Protein AF-L2GQH8-F1 (afdb_monomer)

Sequence (226 aa):
MHSSEVVSLKNKLIKCYKYRDYETAAYISMHISESFPEFQLLTGIIFYENQEYSRSLFHLSNLEGTTAVFYKALSYMKVKKYSEAVVELTTIIESKTAPEKVTDIFLSSFILDPVDTEFFEALFGKLLILKGKAKQGVEKYRKSMFKNPLLGPCLGLFDENNWIAPINQFATDPIMMLFQDLFKLSVQRTSEAEQTSEDKPSIPQTAGDLLLCFLKQNSTSQAHQA

Organism: Vittaforma corneae (strain ATCC 50505) (NCBI:txid993615)

InterPro domains:
  IPR011990 Tetratricopeptide-like helical domain superfamily [G3DSA:1.25.40.10] (6-200)

Foldseek 3Di:
DPPVVLVVLVVVLVVCVVVVVLVVNLVSLVVSCVVPVLSLLVNLVSCVSVVVLVVSCVSLVPAQAPLSLQSVLVSCVSVVVLVSSLVSLVCLVVVVGDHRDDDDPVSVVSHDDSVLCLVSLQSNLVSCVSVVNNVSSVVSNLVSCVVPVVSPPCPVSCVVVVHDRPLVVCCPPPVSVVVVVVVVVVVVVVVVVVVVVVPDDDDPPDPVVVVVVVVVVVVVVVVPPD

Radius of gyration: 27.28 Å; Cα contacts (8 Å, |Δi|>4): 233; chains: 1; bounding box: 91×48×50 Å

Secondary structure (DSSP, 8-state):
--HHHHHHHHHHHHHHHHTT-HHHHHHHHHHHHHH-TTHHHHHHHHHHHTT-HHHHHHHHTT--BHHHHHHHHHHHHHTT-HHHHHHHHHHHHTT-PBPP----HHHHTTPPPTT-HHHHHHHHHHHHHHTT-HHHHHHHHHHHHHH-GGG-TTHHHHHHTT---GGGGGTT-HHHHHHHHHHHHHHHHHHHHHHTTTTS-----SHHHHHHHHHHHHHHHGGG--

Structure (mmCIF, N/CA/C/O backbone):
data_AF-L2GQH8-F1
#
_entry.id   AF-L2GQH8-F1
#
loop_
_atom_site.group_PDB
_atom_site.id
_atom_site.type_symbol
_atom_site.label_atom_id
_atom_site.label_alt_id
_atom_site.label_comp_id
_atom_site.label_asym_id
_atom_site.label_entity_id
_atom_site.label_seq_id
_atom_site.pdbx_PDB_ins_code
_atom_site.Cartn_x
_atom_site.Cartn_y
_atom_site.Cartn_z
_atom_site.occupancy
_atom_site.B_iso_or_equiv
_atom_site.auth_seq_id
_atom_site.auth_comp_id
_atom_site.auth_asym_id
_atom_site.auth_atom_id
_atom_site.pdbx_PDB_model_num
ATOM 1 N N . MET A 1 1 ? 19.976 -5.270 -24.297 1.00 57.72 1 MET A N 1
ATOM 2 C CA . MET A 1 1 ? 19.467 -3.905 -24.557 1.00 57.72 1 MET A CA 1
ATOM 3 C C . MET A 1 1 ? 20.614 -2.914 -24.525 1.00 57.72 1 MET A C 1
ATOM 5 O O . MET A 1 1 ? 21.463 -3.012 -23.644 1.00 57.72 1 MET A O 1
ATOM 9 N N . HIS A 1 2 ? 20.664 -1.981 -25.475 1.00 66.62 2 HIS A N 1
ATOM 10 C CA . HIS A 1 2 ? 21.630 -0.882 -25.426 1.00 66.62 2 HIS A CA 1
ATOM 11 C C . HIS A 1 2 ? 21.266 0.082 -24.285 1.00 66.62 2 HIS A C 1
ATOM 13 O O . HIS A 1 2 ? 20.091 0.361 -24.058 1.00 66.62 2 HIS A O 1
ATOM 19 N N . SER A 1 3 ? 22.269 0.607 -23.573 1.00 73.44 3 SER A N 1
ATOM 20 C CA . SER A 1 3 ? 22.081 1.504 -22.416 1.00 73.44 3 SER A CA 1
ATOM 21 C C . SER A 1 3 ? 21.156 2.703 -22.715 1.00 73.44 3 SER A C 1
ATOM 23 O O . SER A 1 3 ? 20.336 3.087 -21.883 1.00 73.44 3 SER A O 1
ATOM 25 N N . SER A 1 4 ? 21.198 3.240 -23.939 1.00 81.94 4 SER A N 1
ATOM 26 C CA . SER A 1 4 ? 20.349 4.357 -24.380 1.00 81.94 4 SER A CA 1
ATOM 27 C C . SER A 1 4 ? 18.857 4.013 -24.471 1.00 81.94 4 SER A C 1
ATOM 29 O O . SER A 1 4 ? 18.006 4.845 -24.153 1.00 81.94 4 SER A O 1
ATOM 31 N N . GLU A 1 5 ? 18.527 2.791 -24.882 1.00 85.38 5 GLU A N 1
ATOM 32 C CA . GLU A 1 5 ? 17.148 2.328 -25.047 1.00 85.38 5 GLU A CA 1
ATOM 33 C C . GLU A 1 5 ? 16.460 2.154 -23.691 1.00 85.38 5 GLU A C 1
ATOM 35 O O . GLU A 1 5 ? 15.334 2.610 -23.494 1.00 85.38 5 GLU A O 1
ATOM 40 N N . VAL A 1 6 ? 17.182 1.597 -22.715 1.00 83.81 6 VAL A N 1
ATOM 41 C CA . VAL A 1 6 ? 16.696 1.437 -21.338 1.00 83.81 6 VAL A CA 1
ATOM 42 C C . VAL A 1 6 ? 16.380 2.793 -20.713 1.00 83.81 6 VAL A C 1
ATOM 44 O O . VAL A 1 6 ? 15.319 2.967 -20.117 1.00 83.81 6 VAL A O 1
ATOM 47 N N . VAL A 1 7 ? 17.267 3.779 -20.874 1.00 87.38 7 VAL A N 1
ATOM 48 C CA . VAL A 1 7 ? 17.042 5.139 -20.358 1.00 87.38 7 VAL A CA 1
ATOM 49 C C . VAL A 1 7 ? 15.799 5.768 -20.997 1.00 87.38 7 VAL A C 1
ATOM 51 O O . VAL A 1 7 ? 14.990 6.385 -20.301 1.00 87.38 7 VAL A O 1
ATOM 54 N N . SER A 1 8 ? 15.604 5.577 -22.304 1.00 91.50 8 SER A N 1
ATOM 55 C CA . SER A 1 8 ? 14.407 6.046 -23.012 1.00 91.50 8 SER A CA 1
ATOM 56 C C . SER A 1 8 ? 13.125 5.407 -22.462 1.00 91.50 8 SER A C 1
ATOM 58 O O . SER A 1 8 ? 12.161 6.115 -22.154 1.00 91.50 8 SER A O 1
ATOM 60 N N . LEU A 1 9 ? 13.126 4.086 -22.254 1.00 93.25 9 LEU A N 1
ATOM 61 C CA . LEU A 1 9 ? 11.983 3.354 -21.705 1.00 93.25 9 LEU A CA 1
ATOM 62 C C . LEU A 1 9 ? 11.673 3.753 -20.261 1.00 93.25 9 LEU A C 1
ATOM 64 O O . LEU A 1 9 ? 10.508 3.988 -19.948 1.00 93.25 9 LEU A O 1
ATOM 68 N N . LYS A 1 10 ? 12.687 3.921 -19.404 1.00 92.38 10 LYS A N 1
ATOM 69 C CA . LYS A 1 10 ? 12.507 4.432 -18.034 1.00 92.38 10 LYS A CA 1
ATOM 70 C C . LYS A 1 10 ? 11.851 5.813 -18.038 1.00 92.38 10 LYS A C 1
ATOM 72 O O . LYS A 1 10 ? 10.865 6.033 -17.342 1.00 92.38 10 LYS A O 1
ATOM 77 N N . ASN A 1 11 ? 12.327 6.731 -18.880 1.00 92.94 11 ASN A N 1
ATOM 78 C CA . ASN A 1 11 ? 11.725 8.061 -19.007 1.00 92.94 11 ASN A CA 1
ATOM 79 C C . ASN A 1 11 ? 10.273 8.003 -19.495 1.00 92.94 11 ASN A C 1
ATOM 81 O O . ASN A 1 11 ? 9.435 8.785 -19.039 1.00 92.94 11 ASN A O 1
ATOM 85 N N . LYS A 1 12 ? 9.960 7.082 -20.412 1.00 95.81 12 LYS A N 1
ATOM 86 C CA . LYS A 1 12 ? 8.588 6.862 -20.876 1.00 95.81 12 LYS A CA 1
ATOM 87 C C . LYS A 1 12 ? 7.708 6.298 -19.760 1.00 95.81 12 LYS A C 1
ATOM 89 O O . LYS A 1 12 ? 6.628 6.834 -19.544 1.00 95.81 12 LYS A O 1
ATOM 94 N N . LEU A 1 13 ? 8.199 5.316 -19.004 1.00 95.69 13 LEU A N 1
ATOM 95 C CA . LEU A 1 13 ? 7.511 4.744 -17.846 1.00 95.69 13 LEU A CA 1
ATOM 96 C C . LEU A 1 13 ? 7.154 5.816 -16.811 1.00 95.69 13 LEU A C 1
ATOM 98 O O . LEU A 1 13 ? 6.004 5.911 -16.392 1.00 95.69 13 LEU A O 1
ATOM 102 N N . ILE A 1 14 ? 8.115 6.675 -16.459 1.00 94.31 14 ILE A N 1
ATOM 103 C CA . ILE A 1 14 ? 7.908 7.783 -15.516 1.00 94.31 14 ILE A CA 1
ATOM 104 C C . ILE A 1 14 ? 6.795 8.715 -16.004 1.00 94.31 14 ILE A C 1
ATOM 106 O O . ILE A 1 14 ? 5.951 9.141 -15.216 1.00 94.31 14 ILE A O 1
ATOM 110 N N . LYS A 1 15 ? 6.784 9.049 -17.300 1.00 96.38 15 LYS A N 1
ATOM 111 C CA . LYS A 1 15 ? 5.736 9.890 -17.890 1.00 96.38 15 LYS A CA 1
ATOM 112 C C . LYS A 1 15 ? 4.380 9.194 -17.834 1.00 96.38 15 LYS A C 1
ATOM 114 O O . LYS A 1 15 ? 3.442 9.801 -17.330 1.00 96.38 15 LYS A O 1
ATOM 119 N N . CYS A 1 16 ? 4.286 7.944 -18.284 1.00 97.44 16 CYS A N 1
ATOM 120 C CA . CYS A 1 16 ? 3.040 7.176 -18.234 1.00 97.44 16 CYS A CA 1
ATOM 121 C C . CYS A 1 16 ? 2.487 7.115 -16.804 1.00 97.44 16 CYS A C 1
ATOM 123 O O . CYS A 1 16 ? 1.324 7.444 -16.591 1.00 97.44 16 CYS A O 1
ATOM 125 N N . TYR A 1 17 ? 3.338 6.841 -15.810 1.00 95.31 17 TYR A N 1
ATOM 126 C CA . TYR A 1 17 ? 2.939 6.849 -14.402 1.00 95.31 17 TYR A CA 1
ATOM 127 C C . TYR A 1 17 ? 2.402 8.218 -13.951 1.00 95.31 17 TYR A C 1
ATOM 129 O O . TYR A 1 17 ? 1.313 8.308 -13.387 1.00 95.31 17 TYR A O 1
ATOM 137 N N . LYS A 1 18 ? 3.125 9.310 -14.243 1.00 95.06 18 LYS A N 1
ATOM 138 C CA . LYS A 1 18 ? 2.712 10.680 -13.876 1.00 95.06 18 LYS A CA 1
ATOM 139 C C . LYS A 1 18 ? 1.390 11.103 -14.519 1.00 95.06 18 LYS A C 1
ATOM 141 O O . LYS A 1 18 ? 0.603 11.795 -13.879 1.00 95.06 18 LYS A O 1
ATOM 146 N N . TYR A 1 19 ? 1.149 10.692 -15.762 1.00 97.06 19 TYR A N 1
ATOM 147 C CA . TYR A 1 19 ? -0.084 10.986 -16.494 1.00 97.06 19 TYR A CA 1
ATOM 148 C C . TYR A 1 19 ? -1.191 9.945 -16.275 1.00 97.06 19 TYR A C 1
ATOM 150 O O . TYR A 1 19 ? -2.238 10.049 -16.907 1.00 97.06 19 TYR A O 1
ATOM 158 N N . ARG A 1 20 ? -0.997 8.986 -15.354 1.00 96.12 20 ARG A N 1
ATOM 159 C CA . ARG A 1 20 ? -1.958 7.917 -15.019 1.00 96.12 20 ARG A CA 1
ATOM 160 C C . ARG A 1 20 ? -2.335 7.014 -16.198 1.00 96.12 20 ARG A C 1
ATOM 162 O O . ARG A 1 20 ? -3.396 6.399 -16.203 1.00 96.12 20 ARG A O 1
ATOM 169 N N . ASP A 1 21 ? -1.451 6.907 -17.181 1.00 97.94 21 ASP A N 1
ATOM 170 C CA . ASP A 1 21 ? -1.534 5.924 -18.260 1.00 97.94 21 ASP A CA 1
ATOM 171 C C . ASP A 1 21 ? -0.956 4.594 -17.752 1.00 97.94 21 ASP A C 1
ATOM 173 O O . ASP A 1 21 ? 0.170 4.202 -18.073 1.00 97.94 21 ASP A O 1
ATOM 177 N N . TYR A 1 22 ? -1.699 3.955 -16.842 1.00 97.75 22 TYR A N 1
ATOM 178 C CA . TYR A 1 22 ? -1.238 2.763 -16.130 1.00 97.75 22 TYR A CA 1
ATOM 179 C C . TYR A 1 22 ? -1.199 1.517 -17.012 1.00 97.75 22 TYR A C 1
ATOM 181 O O . TYR A 1 22 ? -0.363 0.651 -16.778 1.00 97.75 22 TYR A O 1
ATOM 189 N N . GLU A 1 23 ? -2.031 1.444 -18.051 1.00 96.62 23 GLU A N 1
ATOM 190 C CA . GLU A 1 23 ? -2.007 0.350 -19.025 1.00 96.62 23 GLU A CA 1
ATOM 191 C C . GLU A 1 23 ? -0.671 0.328 -19.782 1.00 96.62 23 GLU A C 1
ATOM 193 O O . GLU A 1 23 ? 0.040 -0.683 -19.785 1.00 96.62 23 GLU A O 1
ATOM 198 N N . THR A 1 24 ? -0.256 1.475 -20.332 1.00 97.44 24 THR A N 1
ATOM 199 C CA . THR A 1 24 ? 1.048 1.593 -20.996 1.00 97.44 24 THR A CA 1
ATOM 200 C C . THR A 1 24 ? 2.193 1.462 -19.995 1.00 97.44 24 THR A C 1
ATOM 202 O O . THR A 1 24 ? 3.214 0.838 -20.299 1.00 97.44 24 THR A O 1
ATOM 205 N N . ALA A 1 25 ? 2.045 2.023 -18.789 1.00 97.50 25 ALA A N 1
ATOM 206 C CA . ALA A 1 25 ? 3.049 1.889 -17.739 1.00 97.50 25 ALA A CA 1
ATOM 207 C C . ALA A 1 25 ? 3.271 0.419 -17.351 1.00 97.50 25 ALA A C 1
ATOM 209 O O . ALA A 1 25 ? 4.424 0.021 -17.213 1.00 97.50 25 ALA A O 1
ATOM 210 N N . ALA A 1 26 ? 2.209 -0.386 -17.237 1.00 96.75 26 ALA A N 1
ATOM 211 C CA . ALA A 1 26 ? 2.292 -1.803 -16.887 1.00 96.75 26 ALA A CA 1
ATOM 212 C C . ALA A 1 26 ? 3.049 -2.591 -17.958 1.00 96.75 26 ALA A C 1
ATOM 214 O O . ALA A 1 26 ? 3.968 -3.346 -17.643 1.00 96.75 26 ALA A O 1
ATOM 215 N N . TYR A 1 27 ? 2.727 -2.361 -19.235 1.00 96.25 27 TYR A N 1
ATOM 216 C CA . TYR A 1 27 ? 3.439 -2.994 -20.347 1.00 96.25 27 TYR A CA 1
ATOM 217 C C . TYR A 1 27 ? 4.940 -2.667 -20.322 1.00 96.25 27 TYR A C 1
ATOM 219 O O . TYR A 1 27 ? 5.786 -3.559 -20.407 1.00 96.25 27 TYR A O 1
ATOM 227 N N . ILE A 1 28 ? 5.284 -1.385 -20.160 1.00 96.06 28 ILE A N 1
ATOM 228 C CA . ILE A 1 28 ? 6.685 -0.950 -20.122 1.00 96.06 28 ILE A CA 1
ATOM 229 C C . ILE A 1 28 ? 7.391 -1.492 -18.873 1.00 96.06 28 ILE A C 1
ATOM 231 O O . ILE A 1 28 ? 8.529 -1.945 -18.977 1.00 96.06 28 ILE A O 1
ATOM 235 N N . SER A 1 29 ? 6.752 -1.458 -17.699 1.00 95.44 29 SER A N 1
ATOM 236 C CA . SER A 1 29 ? 7.371 -1.907 -16.449 1.00 95.44 29 SER A CA 1
ATOM 237 C C . SER A 1 29 ? 7.646 -3.406 -16.462 1.00 95.44 29 SER A C 1
ATOM 239 O O . SER A 1 29 ? 8.731 -3.810 -16.051 1.00 95.44 29 SER A O 1
ATOM 241 N N . MET A 1 30 ? 6.723 -4.211 -17.002 1.00 95.06 30 MET A N 1
ATOM 242 C CA . MET A 1 30 ? 6.933 -5.645 -17.204 1.00 95.06 30 MET A CA 1
ATOM 243 C C . MET A 1 30 ? 8.160 -5.894 -18.078 1.00 95.06 30 MET A C 1
ATOM 245 O O . MET A 1 30 ? 9.059 -6.623 -17.666 1.00 95.06 30 MET A O 1
ATOM 249 N N . HIS A 1 31 ? 8.249 -5.224 -19.229 1.00 93.62 31 HIS A N 1
ATOM 250 C CA . HIS A 1 31 ? 9.380 -5.405 -20.135 1.00 93.62 31 HIS A CA 1
ATOM 251 C C . HIS A 1 31 ? 10.716 -4.962 -19.516 1.00 93.62 31 HIS A C 1
ATOM 253 O O . HIS A 1 31 ? 11.725 -5.653 -19.638 1.00 93.62 31 HIS A O 1
ATOM 259 N N . ILE A 1 32 ? 10.737 -3.839 -18.788 1.00 92.31 32 ILE A N 1
ATOM 260 C CA . ILE A 1 32 ? 11.940 -3.398 -18.067 1.00 92.31 32 ILE A CA 1
ATOM 261 C C . ILE A 1 32 ? 12.317 -4.409 -16.975 1.00 92.31 32 ILE A C 1
ATOM 263 O O . ILE A 1 32 ? 13.503 -4.689 -16.804 1.00 92.31 32 ILE A O 1
ATOM 267 N N . SER A 1 33 ? 11.338 -4.981 -16.267 1.00 92.56 33 SER A N 1
ATOM 268 C CA . SER A 1 33 ? 11.582 -5.910 -15.156 1.00 92.56 33 SER A CA 1
ATOM 269 C C . SER A 1 33 ? 12.254 -7.222 -15.571 1.00 92.56 33 SER A C 1
ATOM 271 O O . SER A 1 33 ? 12.962 -7.813 -14.761 1.00 92.56 33 SER A O 1
ATOM 273 N N . GLU A 1 34 ? 12.118 -7.638 -16.836 1.00 90.69 34 GLU A N 1
ATOM 274 C CA . GLU A 1 34 ? 12.835 -8.800 -17.391 1.00 90.69 34 GLU A CA 1
ATOM 275 C C . GLU A 1 34 ? 14.355 -8.588 -17.399 1.00 90.69 34 GLU A C 1
ATOM 277 O O . GLU A 1 34 ? 15.122 -9.531 -17.214 1.00 90.69 34 GLU A O 1
ATOM 282 N N . SER A 1 35 ? 14.793 -7.343 -17.609 1.00 89.94 35 SER A N 1
ATOM 283 C CA . SER A 1 35 ? 16.212 -6.968 -17.633 1.00 89.94 35 SER A CA 1
ATOM 284 C C . SER A 1 35 ? 16.705 -6.397 -16.299 1.00 89.94 35 SER A C 1
ATOM 286 O O . SER A 1 35 ? 17.887 -6.516 -15.986 1.00 89.94 35 SER A O 1
ATOM 288 N N . PHE A 1 36 ? 15.814 -5.770 -15.527 1.00 89.50 36 PHE A N 1
ATOM 289 C CA . PHE A 1 36 ? 16.111 -5.062 -14.281 1.00 89.50 36 PHE A CA 1
ATOM 290 C C . PHE A 1 36 ? 15.126 -5.497 -13.191 1.00 89.50 36 PHE A C 1
ATOM 292 O O . PHE A 1 36 ? 14.080 -4.858 -13.019 1.00 89.50 36 PHE A O 1
ATOM 299 N N . PRO A 1 37 ? 15.427 -6.582 -12.453 1.00 89.69 37 PRO A N 1
ATOM 300 C CA . PRO A 1 37 ? 14.510 -7.156 -11.471 1.00 89.69 37 PRO A CA 1
ATOM 301 C C . PRO A 1 37 ? 14.042 -6.172 -10.390 1.00 89.69 37 PRO A C 1
ATOM 303 O O . PRO A 1 37 ? 12.953 -6.340 -9.846 1.00 89.69 37 PRO A O 1
ATOM 306 N N . GLU A 1 38 ? 14.791 -5.102 -10.104 1.00 88.25 38 GLU A N 1
ATOM 307 C CA . GLU A 1 38 ? 14.359 -4.056 -9.169 1.00 88.25 38 GLU A CA 1
ATOM 308 C C . GLU A 1 38 ? 13.057 -3.345 -9.598 1.00 88.25 38 GLU A C 1
ATOM 310 O O . GLU A 1 38 ? 12.313 -2.848 -8.751 1.00 88.25 38 GLU A O 1
ATOM 315 N N . PHE A 1 39 ? 12.713 -3.357 -10.893 1.00 91.81 39 PHE A N 1
ATOM 316 C CA . PHE A 1 39 ? 11.448 -2.819 -11.417 1.00 91.81 39 PHE A CA 1
ATOM 317 C C . PHE A 1 39 ? 10.247 -3.750 -11.196 1.00 91.81 39 PHE A C 1
ATOM 319 O O . PHE A 1 39 ? 9.107 -3.359 -11.470 1.00 91.81 39 PHE A O 1
ATOM 326 N N . GLN A 1 40 ? 10.455 -4.964 -10.678 1.00 94.06 40 GLN A N 1
ATOM 327 C CA . GLN A 1 40 ? 9.361 -5.876 -10.346 1.00 94.06 40 GLN A CA 1
ATOM 328 C C . GLN A 1 40 ? 8.447 -5.291 -9.260 1.00 94.06 40 GLN A C 1
ATOM 330 O O . GLN A 1 40 ? 7.224 -5.399 -9.369 1.00 94.06 40 GLN A O 1
ATOM 335 N N . LEU A 1 41 ? 9.021 -4.603 -8.264 1.00 95.06 41 LEU A N 1
ATOM 336 C CA . LEU A 1 41 ? 8.254 -3.884 -7.243 1.00 95.06 41 LEU A CA 1
ATOM 337 C C . LEU A 1 41 ? 7.316 -2.856 -7.887 1.00 95.06 41 LEU A C 1
ATOM 339 O O . LEU A 1 41 ? 6.110 -2.875 -7.644 1.00 95.06 41 LEU A O 1
ATOM 343 N N . LEU A 1 42 ? 7.859 -2.002 -8.760 1.00 95.25 42 LEU A N 1
ATOM 344 C CA . LEU A 1 42 ? 7.076 -0.980 -9.452 1.00 95.25 42 LEU A CA 1
ATOM 345 C C . LEU A 1 42 ? 6.006 -1.591 -10.358 1.00 95.25 42 LEU A C 1
ATOM 347 O O . LEU A 1 42 ? 4.905 -1.059 -10.432 1.00 95.25 42 LEU A O 1
ATOM 351 N N . THR A 1 43 ? 6.289 -2.723 -11.002 1.00 96.12 43 THR A N 1
ATOM 352 C CA . THR A 1 43 ? 5.284 -3.454 -11.787 1.00 96.12 43 THR A CA 1
ATOM 353 C C . THR A 1 43 ? 4.101 -3.868 -10.912 1.00 96.12 43 THR A C 1
ATOM 355 O O . THR A 1 43 ? 2.950 -3.629 -11.276 1.00 96.12 43 THR A O 1
ATOM 358 N N . GLY A 1 44 ? 4.365 -4.405 -9.718 1.00 96.94 44 GLY A N 1
ATOM 359 C CA . GLY A 1 44 ? 3.323 -4.719 -8.741 1.00 96.94 44 GLY A CA 1
ATOM 360 C C . GLY A 1 44 ? 2.508 -3.496 -8.304 1.00 96.94 44 GLY A C 1
ATOM 361 O O . GLY A 1 44 ? 1.280 -3.577 -8.231 1.00 96.94 44 GLY A O 1
ATOM 362 N N . ILE A 1 45 ? 3.168 -2.357 -8.068 1.00 97.12 45 ILE A N 1
ATOM 363 C CA . ILE A 1 45 ? 2.519 -1.084 -7.708 1.00 97.12 45 ILE A CA 1
ATOM 364 C C . ILE A 1 45 ? 1.643 -0.569 -8.854 1.00 97.12 45 ILE A C 1
ATOM 366 O O . ILE A 1 45 ? 0.489 -0.218 -8.634 1.00 97.12 45 ILE A O 1
ATOM 370 N N . ILE A 1 46 ? 2.143 -0.577 -10.090 1.00 97.81 46 ILE A N 1
ATOM 371 C CA . ILE A 1 46 ? 1.384 -0.125 -11.262 1.00 97.81 46 ILE A CA 1
ATOM 372 C C . ILE A 1 46 ? 0.131 -0.975 -11.457 1.00 97.81 46 ILE A C 1
ATOM 374 O O . ILE A 1 46 ? -0.937 -0.419 -11.687 1.00 97.81 46 ILE A O 1
ATOM 378 N N . PHE A 1 47 ? 0.219 -2.300 -11.309 1.00 98.38 47 PHE A N 1
ATOM 379 C CA . PHE A 1 47 ? -0.974 -3.147 -11.368 1.00 98.38 47 PHE A CA 1
ATOM 380 C C . PHE A 1 47 ? -1.971 -2.844 -10.247 1.00 98.38 47 PHE A C 1
ATOM 382 O O . PHE A 1 47 ? -3.177 -2.922 -10.475 1.00 98.38 47 PHE A O 1
ATOM 389 N N . TYR A 1 48 ? -1.499 -2.483 -9.051 1.00 98.31 48 TYR A N 1
ATOM 390 C CA . TYR A 1 48 ? -2.385 -2.045 -7.974 1.00 98.31 48 TYR A CA 1
ATOM 391 C C . TYR A 1 48 ? -3.108 -0.738 -8.334 1.00 98.31 48 TYR A C 1
ATOM 393 O O . TYR A 1 48 ? -4.331 -0.664 -8.192 1.00 98.31 48 TYR A O 1
ATOM 401 N N . GLU A 1 49 ? -2.380 0.259 -8.844 1.00 97.44 49 GLU A N 1
ATOM 402 C CA . GLU A 1 49 ? -2.945 1.537 -9.304 1.00 97.44 49 GLU A CA 1
ATOM 403 C C . GLU A 1 49 ? -3.907 1.344 -10.488 1.00 97.44 49 GLU A C 1
ATOM 405 O O . GLU A 1 49 ? -4.960 1.981 -10.550 1.00 97.44 49 GLU A O 1
ATOM 410 N N . ASN A 1 50 ? -3.618 0.379 -11.366 1.00 97.25 50 ASN A N 1
ATOM 411 C CA . ASN A 1 50 ? -4.505 -0.040 -12.454 1.00 97.25 50 ASN A CA 1
ATOM 412 C C . ASN A 1 50 ? -5.696 -0.903 -11.990 1.00 97.25 50 ASN A C 1
ATOM 414 O O . ASN A 1 50 ? -6.468 -1.388 -12.810 1.00 97.25 50 ASN A O 1
ATOM 418 N N . GLN A 1 51 ? -5.864 -1.112 -10.679 1.00 97.50 51 GLN A N 1
ATOM 419 C CA . GLN A 1 51 ? -6.939 -1.908 -10.067 1.00 97.50 51 GLN A CA 1
ATOM 420 C C . GLN A 1 51 ? -6.916 -3.410 -10.417 1.00 97.50 51 GLN A C 1
ATOM 422 O O . GLN A 1 51 ? -7.873 -4.140 -10.157 1.00 97.50 51 GLN A O 1
ATOM 427 N N . GLU A 1 52 ? -5.798 -3.918 -10.929 1.00 97.88 52 GLU A N 1
ATOM 428 C CA . GLU A 1 52 ? -5.580 -5.328 -11.251 1.00 97.88 52 GLU A CA 1
ATOM 429 C C . GLU A 1 52 ? -4.922 -6.060 -10.075 1.00 97.88 52 GLU A C 1
ATOM 431 O O . GLU A 1 52 ? -3.803 -6.574 -10.143 1.00 97.88 52 GLU A O 1
ATOM 436 N N . TYR A 1 53 ? -5.641 -6.120 -8.956 1.00 98.38 53 TYR A N 1
ATOM 437 C CA . TYR A 1 53 ? -5.102 -6.571 -7.668 1.00 98.38 53 TYR A CA 1
ATOM 438 C C . TYR A 1 53 ? -4.538 -7.998 -7.686 1.00 98.38 53 TYR A C 1
ATOM 440 O O . TYR A 1 53 ? -3.546 -8.279 -7.021 1.00 98.38 53 TYR A O 1
ATOM 448 N N . SER A 1 54 ? -5.124 -8.909 -8.468 1.00 97.62 54 SER A N 1
ATOM 449 C CA . SER A 1 54 ? -4.599 -10.274 -8.610 1.00 97.62 54 SER A CA 1
ATOM 450 C C . SER A 1 54 ? -3.248 -10.314 -9.330 1.00 97.62 54 SER A C 1
ATOM 452 O O . SER A 1 54 ? -2.382 -11.092 -8.937 1.00 97.62 54 SER A O 1
ATOM 454 N N . ARG A 1 55 ? -3.044 -9.465 -10.347 1.00 97.38 55 ARG A N 1
ATOM 455 C CA . ARG A 1 55 ? -1.751 -9.348 -11.040 1.00 97.38 55 ARG A CA 1
ATOM 456 C C . ARG A 1 55 ? -0.726 -8.637 -10.168 1.00 97.38 55 ARG A C 1
ATOM 458 O O . ARG A 1 55 ? 0.415 -9.079 -10.104 1.00 97.38 55 ARG A O 1
ATOM 465 N N . SER A 1 56 ? -1.148 -7.613 -9.425 1.00 98.19 56 SER A N 1
ATOM 466 C CA . SER A 1 56 ? -0.305 -6.978 -8.408 1.00 98.19 56 SER A CA 1
ATOM 467 C C . SER A 1 56 ? 0.235 -8.015 -7.416 1.00 98.19 56 SER A C 1
ATOM 469 O O . SER A 1 56 ? 1.447 -8.142 -7.260 1.00 98.19 56 SER A O 1
ATOM 471 N N . LEU A 1 57 ? -0.640 -8.851 -6.842 1.00 98.06 57 LEU A N 1
ATOM 472 C CA . LEU A 1 57 ? -0.238 -9.940 -5.942 1.00 98.06 57 LEU A CA 1
ATOM 473 C C . LEU A 1 57 ? 0.738 -10.925 -6.593 1.00 98.06 57 LEU A C 1
ATOM 475 O O . LEU A 1 57 ? 1.698 -11.329 -5.944 1.00 98.06 57 LEU A O 1
ATOM 479 N N . PHE A 1 58 ? 0.516 -11.297 -7.856 1.00 96.94 58 PHE A N 1
ATOM 480 C CA . PHE A 1 58 ? 1.413 -12.193 -8.590 1.00 96.94 58 PHE A CA 1
ATOM 481 C C . PHE A 1 58 ? 2.828 -11.616 -8.712 1.00 96.94 58 PHE A C 1
ATOM 483 O O . PHE A 1 58 ? 3.802 -12.307 -8.430 1.00 96.94 58 PHE A O 1
ATOM 490 N N . HIS A 1 59 ? 2.957 -10.338 -9.073 1.00 95.75 59 HIS A N 1
ATOM 491 C CA . HIS A 1 59 ? 4.272 -9.710 -9.213 1.00 95.75 59 HIS A CA 1
ATOM 492 C C . HIS A 1 59 ? 4.958 -9.441 -7.869 1.00 95.75 59 HIS A C 1
ATOM 494 O O . HIS A 1 59 ? 6.187 -9.455 -7.808 1.00 95.75 59 HIS A O 1
ATOM 500 N N . LEU A 1 60 ? 4.188 -9.239 -6.797 1.00 96.12 60 LEU A N 1
ATOM 501 C CA . LEU A 1 60 ? 4.706 -8.958 -5.456 1.00 96.12 60 LEU A CA 1
ATOM 502 C C . LEU A 1 60 ? 4.949 -10.213 -4.600 1.00 96.12 60 LEU A C 1
ATOM 504 O O . LEU A 1 60 ? 5.532 -10.091 -3.525 1.00 96.12 60 LEU A O 1
ATOM 508 N N . SER A 1 61 ? 4.516 -11.406 -5.025 1.00 94.19 61 SER A N 1
ATOM 509 C CA . SER A 1 61 ? 4.500 -12.609 -4.172 1.00 94.19 61 SER A CA 1
ATOM 510 C C . SER A 1 61 ? 5.871 -12.981 -3.610 1.00 94.19 61 SER A C 1
ATOM 512 O O . SER A 1 61 ? 5.967 -13.413 -2.465 1.00 94.19 61 SER A O 1
ATOM 514 N N . ASN A 1 62 ? 6.920 -12.778 -4.409 1.00 91.88 62 ASN A N 1
ATOM 515 C CA . ASN A 1 62 ? 8.293 -13.171 -4.089 1.00 91.88 62 ASN A CA 1
ATOM 516 C C . ASN A 1 62 ? 9.107 -12.032 -3.458 1.00 91.88 62 ASN A C 1
ATOM 518 O O . ASN A 1 62 ? 10.309 -12.176 -3.255 1.00 91.88 62 ASN A O 1
ATOM 522 N N . LEU A 1 63 ? 8.476 -10.885 -3.200 1.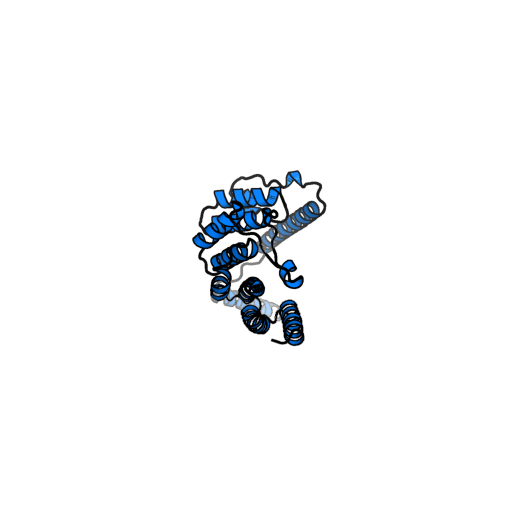00 94.19 63 LEU A N 1
ATOM 523 C CA . LEU A 1 63 ? 9.127 -9.717 -2.630 1.00 94.19 63 LEU A CA 1
ATOM 524 C C . LEU A 1 63 ? 8.784 -9.607 -1.138 1.00 94.19 63 LEU A C 1
ATOM 526 O O . LEU A 1 63 ? 7.617 -9.606 -0.738 1.00 94.19 63 LEU A O 1
ATOM 530 N N . GLU A 1 64 ? 9.826 -9.488 -0.318 1.00 93.94 64 GLU A N 1
ATOM 531 C CA . GLU A 1 64 ? 9.738 -9.443 1.151 1.00 93.94 64 GLU A CA 1
ATOM 532 C C . GLU A 1 64 ? 9.994 -8.038 1.726 1.00 93.94 64 GLU A C 1
ATOM 534 O O . GLU A 1 64 ? 10.036 -7.854 2.941 1.00 93.94 64 GLU A O 1
ATOM 539 N N . GLY A 1 65 ? 10.177 -7.043 0.855 1.00 95.12 65 GLY A N 1
ATOM 540 C CA . GLY A 1 65 ? 10.373 -5.646 1.238 1.00 95.12 65 GLY A CA 1
ATOM 541 C C . GLY A 1 65 ? 9.123 -5.012 1.848 1.00 95.12 65 GLY A C 1
ATOM 542 O O . GLY A 1 65 ? 8.000 -5.408 1.528 1.00 95.12 65 GLY A O 1
ATOM 543 N N . THR A 1 66 ? 9.304 -4.013 2.715 1.00 96.50 66 THR A N 1
ATOM 544 C CA . THR A 1 66 ? 8.198 -3.304 3.385 1.00 96.50 66 THR A CA 1
ATOM 545 C C . THR A 1 66 ? 7.163 -2.766 2.400 1.00 96.50 66 THR A C 1
ATOM 547 O O . THR A 1 66 ? 5.964 -2.968 2.603 1.00 96.50 66 THR A O 1
ATOM 550 N N . THR A 1 67 ? 7.600 -2.149 1.302 1.00 96.62 67 THR A N 1
ATOM 551 C CA . THR A 1 67 ? 6.719 -1.621 0.256 1.00 96.62 67 THR A CA 1
ATOM 552 C C . THR A 1 67 ? 5.960 -2.755 -0.415 1.00 96.62 67 THR A C 1
ATOM 554 O O . THR A 1 67 ? 4.736 -2.704 -0.527 1.00 96.62 67 THR A O 1
ATOM 557 N N . ALA A 1 68 ? 6.656 -3.823 -0.811 1.00 96.38 68 ALA A N 1
ATOM 558 C CA . ALA A 1 68 ? 6.013 -4.971 -1.446 1.00 96.38 68 ALA A CA 1
ATOM 559 C C . ALA A 1 68 ? 4.941 -5.604 -0.549 1.00 96.38 68 ALA A C 1
ATOM 561 O O . ALA A 1 68 ? 3.814 -5.842 -0.985 1.00 96.38 68 ALA A O 1
ATOM 562 N N . VAL A 1 69 ? 5.277 -5.842 0.718 1.00 97.19 69 VAL A N 1
ATOM 563 C CA . VAL A 1 69 ? 4.371 -6.412 1.719 1.00 97.19 69 VAL A CA 1
ATOM 564 C C . VAL A 1 69 ? 3.173 -5.503 1.969 1.00 97.19 69 VAL A C 1
ATOM 566 O O . VAL A 1 69 ? 2.034 -5.973 2.032 1.00 97.19 69 VAL A O 1
ATOM 569 N N . PHE A 1 70 ? 3.392 -4.192 2.016 1.00 97.75 70 PHE A N 1
ATOM 570 C CA . PHE A 1 70 ? 2.314 -3.224 2.163 1.00 97.75 70 PHE A CA 1
ATOM 571 C C . PHE A 1 70 ? 1.339 -3.265 0.978 1.00 97.75 70 PHE A C 1
ATOM 573 O O . PHE A 1 70 ? 0.125 -3.374 1.174 1.00 97.75 70 PHE A O 1
ATOM 580 N N . TYR A 1 71 ? 1.845 -3.267 -0.258 1.00 97.94 71 TYR A N 1
ATOM 581 C CA . TYR A 1 71 ? 0.997 -3.370 -1.450 1.00 97.94 71 TYR A CA 1
ATOM 582 C C . TYR A 1 71 ? 0.331 -4.748 -1.597 1.00 97.94 71 TYR A C 1
ATOM 584 O O . TYR A 1 71 ? -0.798 -4.820 -2.096 1.00 97.94 71 TYR A O 1
ATOM 592 N N . LYS A 1 72 ? 0.941 -5.834 -1.096 1.00 98.00 72 LYS A N 1
ATOM 593 C CA . LYS A 1 72 ? 0.259 -7.134 -0.952 1.00 98.00 72 LYS A CA 1
ATOM 594 C C . LYS A 1 72 ? -0.933 -7.023 -0.007 1.00 98.00 72 LYS A C 1
ATOM 596 O O . LYS A 1 72 ? -2.033 -7.437 -0.374 1.00 98.00 72 LYS A O 1
ATOM 601 N N . ALA A 1 73 ? -0.761 -6.414 1.167 1.00 97.88 73 ALA A N 1
ATOM 602 C CA . ALA A 1 73 ? -1.853 -6.213 2.118 1.00 97.88 73 ALA A CA 1
ATOM 603 C C . ALA A 1 73 ? -2.998 -5.377 1.526 1.00 97.88 73 ALA A C 1
ATOM 605 O O . ALA A 1 73 ? -4.171 -5.745 1.656 1.00 97.88 73 ALA A O 1
ATOM 606 N N . LEU A 1 74 ? -2.673 -4.288 0.822 1.00 98.00 74 LEU A N 1
ATOM 607 C CA . LEU A 1 74 ? -3.660 -3.472 0.112 1.00 98.00 74 LEU A CA 1
ATOM 608 C C . LEU A 1 74 ? -4.397 -4.275 -0.963 1.00 98.00 74 LEU A C 1
ATOM 610 O O . LEU A 1 74 ? -5.627 -4.228 -1.035 1.00 98.00 74 LEU A O 1
ATOM 614 N N . SER A 1 75 ? -3.672 -5.045 -1.771 1.00 98.44 75 SER A N 1
ATOM 615 C CA . SER A 1 75 ? -4.262 -5.868 -2.827 1.00 98.44 75 SER A CA 1
ATOM 616 C C . SER A 1 75 ? -5.177 -6.950 -2.254 1.00 98.44 75 SER A C 1
ATOM 618 O O . SER A 1 75 ? -6.318 -7.084 -2.700 1.00 98.44 75 SER A O 1
ATOM 620 N N . TYR A 1 76 ? -4.742 -7.659 -1.206 1.00 98.50 76 TYR A N 1
ATOM 621 C CA . TYR A 1 76 ? -5.570 -8.627 -0.483 1.00 98.50 76 TYR A CA 1
ATOM 622 C C . TYR A 1 76 ? -6.836 -7.989 0.093 1.00 98.50 76 TYR A C 1
ATOM 624 O O . TYR A 1 76 ? -7.925 -8.552 -0.041 1.00 98.50 76 TYR A O 1
ATOM 632 N N . MET A 1 77 ? -6.731 -6.790 0.672 1.00 97.44 77 MET A N 1
ATOM 633 C CA . MET A 1 77 ? -7.890 -6.039 1.158 1.00 97.44 77 MET A CA 1
ATOM 634 C C . MET A 1 77 ? -8.899 -5.769 0.036 1.00 97.44 77 MET A C 1
ATOM 636 O O . MET A 1 77 ? -10.103 -5.946 0.237 1.00 97.44 77 MET A O 1
ATOM 640 N N . LYS A 1 78 ? -8.428 -5.354 -1.145 1.00 97.69 78 LYS A N 1
ATOM 641 C CA . LYS A 1 78 ? -9.288 -5.035 -2.295 1.00 97.69 78 LYS A CA 1
ATOM 642 C C . LYS A 1 78 ? -10.008 -6.260 -2.852 1.00 97.69 78 LYS A C 1
ATOM 644 O O . LYS A 1 78 ? -11.179 -6.155 -3.206 1.00 97.69 78 LYS A O 1
ATOM 649 N N . VAL A 1 79 ? -9.369 -7.431 -2.825 1.00 97.38 79 VAL A N 1
ATOM 650 C CA . VAL A 1 79 ? -10.011 -8.715 -3.172 1.00 97.38 79 VAL A CA 1
ATOM 651 C C . VAL A 1 79 ? -10.751 -9.370 -1.994 1.00 97.38 79 VAL A C 1
ATOM 653 O O . VAL A 1 79 ? -11.148 -10.528 -2.085 1.00 97.38 79 VAL A O 1
ATOM 656 N N . LYS A 1 80 ? -10.958 -8.639 -0.887 1.00 96.81 80 LYS A N 1
ATOM 657 C CA . LYS A 1 80 ? -11.671 -9.075 0.333 1.00 96.81 80 LYS A CA 1
ATOM 658 C C . LYS A 1 80 ? -11.055 -10.285 1.054 1.00 96.81 80 LYS A C 1
ATOM 660 O O . LYS A 1 80 ? -11.720 -10.954 1.841 1.00 96.81 80 LYS A O 1
ATOM 665 N N . LYS A 1 81 ? -9.761 -10.529 0.852 1.00 97.75 81 LYS A N 1
ATOM 666 C CA . LYS A 1 81 ? -8.950 -11.534 1.557 1.00 97.75 81 LYS A CA 1
ATOM 667 C C . LYS A 1 81 ? -8.323 -10.934 2.816 1.00 97.75 81 LYS A C 1
ATOM 669 O O . LYS A 1 81 ? -7.118 -10.714 2.914 1.00 97.75 81 LYS A O 1
ATOM 674 N N . TYR A 1 82 ? -9.168 -10.573 3.781 1.00 97.44 82 TYR A N 1
ATOM 675 C CA . TYR A 1 82 ? -8.729 -9.795 4.945 1.00 97.44 82 TYR A CA 1
ATOM 676 C C . TYR A 1 82 ? -7.790 -10.562 5.879 1.00 97.44 82 TYR A C 1
ATOM 678 O O . TYR A 1 82 ? -7.011 -9.947 6.602 1.00 97.44 82 TYR A O 1
ATOM 686 N N . SER A 1 83 ? -7.864 -11.893 5.914 1.00 96.69 83 SER A N 1
ATOM 687 C CA . SER A 1 83 ? -6.974 -12.691 6.759 1.00 96.69 83 SER A CA 1
ATOM 688 C C . SER A 1 83 ? -5.541 -12.648 6.258 1.00 96.69 83 SER A C 1
ATOM 690 O O . SER A 1 83 ? -4.640 -12.404 7.051 1.00 96.69 83 SER A O 1
ATOM 692 N N . GLU A 1 84 ? -5.361 -12.789 4.955 1.00 97.50 84 GLU A N 1
ATOM 693 C CA . GLU A 1 84 ? -4.083 -12.696 4.265 1.00 97.50 84 GLU A CA 1
ATOM 694 C C . GLU A 1 84 ? -3.516 -11.278 4.381 1.00 97.50 84 GLU A C 1
ATOM 696 O O . GLU A 1 84 ? -2.360 -11.111 4.753 1.00 97.50 84 GLU A O 1
ATOM 701 N N . ALA A 1 85 ? -4.353 -10.249 4.207 1.00 97.62 85 ALA A N 1
ATOM 702 C CA . ALA A 1 85 ? -3.935 -8.860 4.401 1.00 97.62 85 ALA A CA 1
ATOM 703 C C . ALA A 1 85 ? -3.397 -8.584 5.819 1.00 97.62 85 ALA A C 1
ATOM 705 O O . ALA A 1 85 ? -2.409 -7.871 5.982 1.00 97.62 85 ALA A O 1
ATOM 706 N N . VAL A 1 86 ? -4.036 -9.155 6.848 1.00 97.06 86 VAL A N 1
ATOM 707 C CA . VAL A 1 86 ? -3.567 -9.034 8.238 1.00 97.06 86 VAL A CA 1
ATOM 708 C C . VAL A 1 86 ? -2.221 -9.727 8.427 1.00 97.06 86 VAL A C 1
ATOM 710 O O . VAL A 1 86 ? -1.360 -9.157 9.086 1.00 97.06 86 VAL A O 1
ATOM 713 N N . VAL A 1 87 ? -2.021 -10.914 7.844 1.00 96.75 87 VAL A N 1
ATOM 714 C CA . VAL A 1 87 ? -0.741 -11.638 7.931 1.00 96.75 87 VAL A CA 1
ATOM 715 C C . VAL A 1 87 ? 0.393 -10.805 7.335 1.00 96.75 87 VAL A C 1
ATOM 717 O O . VAL A 1 87 ? 1.412 -10.622 7.996 1.00 96.75 87 VAL A O 1
ATOM 720 N N . GLU A 1 88 ? 0.197 -10.244 6.141 1.00 96.75 88 GLU A N 1
ATOM 721 C CA . GLU A 1 88 ? 1.198 -9.384 5.497 1.00 96.75 88 GLU A CA 1
ATOM 722 C C . GLU A 1 88 ? 1.525 -8.169 6.381 1.00 96.75 88 GLU A C 1
ATOM 724 O O . GLU A 1 88 ? 2.688 -7.934 6.694 1.00 96.75 88 GLU A O 1
ATOM 729 N N . LEU A 1 89 ? 0.536 -7.437 6.905 1.00 95.69 89 LEU A N 1
ATOM 730 C CA . LEU A 1 89 ? 0.854 -6.294 7.773 1.00 95.69 89 LEU A CA 1
ATOM 731 C C . LEU A 1 89 ? 1.491 -6.683 9.107 1.00 95.69 89 LEU A C 1
ATOM 733 O O . LEU A 1 89 ? 2.296 -5.918 9.635 1.00 95.69 89 LEU A O 1
ATOM 737 N N . THR A 1 90 ? 1.163 -7.852 9.660 1.00 95.25 90 THR A N 1
ATOM 738 C CA . THR A 1 90 ? 1.851 -8.359 10.851 1.00 95.25 90 THR A CA 1
ATOM 739 C C . THR A 1 90 ? 3.345 -8.519 10.581 1.00 95.25 90 THR A C 1
ATOM 741 O O . THR A 1 90 ? 4.139 -8.161 11.445 1.00 95.25 90 THR A O 1
ATOM 744 N N . THR A 1 91 ? 3.750 -8.953 9.382 1.00 94.88 91 THR A N 1
ATOM 745 C CA . THR A 1 91 ? 5.183 -9.033 9.047 1.00 94.88 91 THR A CA 1
ATOM 746 C C . THR A 1 91 ? 5.879 -7.672 9.029 1.00 94.88 91 THR A C 1
ATOM 748 O O . THR A 1 91 ? 7.029 -7.594 9.453 1.00 94.88 91 THR A O 1
ATOM 751 N N . ILE A 1 92 ? 5.187 -6.592 8.644 1.00 94.44 92 ILE A N 1
ATOM 752 C CA . ILE A 1 92 ? 5.734 -5.226 8.729 1.00 94.44 92 ILE A CA 1
ATOM 753 C C . ILE A 1 92 ? 5.851 -4.786 10.190 1.00 94.44 92 ILE A C 1
ATOM 755 O O . ILE A 1 92 ? 6.910 -4.345 10.622 1.00 94.44 92 ILE A O 1
ATOM 759 N N . ILE A 1 93 ? 4.769 -4.925 10.964 1.00 90.88 93 ILE A N 1
ATOM 760 C CA . ILE A 1 93 ? 4.693 -4.446 12.356 1.00 90.88 93 ILE A CA 1
ATOM 761 C C . ILE A 1 93 ? 5.690 -5.177 13.266 1.00 90.88 93 ILE A C 1
ATOM 763 O O . ILE A 1 93 ? 6.209 -4.592 14.212 1.00 90.88 93 ILE A O 1
ATOM 767 N N . GLU A 1 94 ? 5.959 -6.453 12.993 1.00 92.56 94 GLU A N 1
ATOM 768 C CA . GLU A 1 94 ? 6.953 -7.252 13.717 1.00 92.56 94 GLU A CA 1
ATOM 769 C C . GLU A 1 94 ? 8.379 -7.084 13.165 1.00 92.56 94 GLU A C 1
ATOM 771 O O . GLU A 1 94 ? 9.280 -7.810 13.586 1.00 92.56 94 GLU A O 1
ATOM 776 N N . SER A 1 95 ? 8.592 -6.148 12.231 1.00 90.31 95 SER A N 1
ATOM 777 C CA . SER A 1 95 ? 9.882 -5.859 11.594 1.00 90.31 95 SER A CA 1
ATOM 778 C C . SER A 1 95 ? 10.537 -7.092 10.960 1.00 90.31 95 SER A C 1
ATOM 780 O O . SER A 1 95 ? 11.748 -7.289 11.051 1.00 90.31 95 SER A O 1
ATOM 782 N N . LYS A 1 96 ? 9.726 -7.944 10.325 1.00 90.44 96 LYS A N 1
ATOM 783 C CA . LYS A 1 96 ? 10.151 -9.180 9.645 1.00 90.44 96 LYS A CA 1
ATOM 784 C C . LYS A 1 96 ? 10.337 -8.999 8.137 1.00 90.44 96 LYS A C 1
ATOM 786 O O . LYS A 1 96 ? 10.416 -9.989 7.415 1.00 90.44 96 LYS A O 1
ATOM 791 N N . THR A 1 97 ? 10.371 -7.761 7.654 1.00 91.44 97 THR A N 1
ATOM 792 C CA . THR A 1 97 ? 10.575 -7.450 6.238 1.00 91.44 97 THR A CA 1
ATOM 793 C C . THR A 1 97 ? 12.058 -7.377 5.893 1.00 91.44 97 THR A C 1
ATOM 795 O O . THR A 1 97 ? 12.904 -7.019 6.716 1.00 91.44 97 THR A O 1
ATOM 798 N N . ALA A 1 98 ? 12.385 -7.733 4.653 1.00 90.06 98 ALA A N 1
ATOM 799 C CA . ALA A 1 98 ? 13.735 -7.603 4.128 1.00 90.06 98 ALA A CA 1
ATOM 800 C C . ALA A 1 98 ? 14.035 -6.134 3.771 1.00 90.06 98 ALA A C 1
ATOM 802 O O . ALA A 1 98 ? 13.129 -5.395 3.375 1.00 90.06 98 ALA A O 1
ATOM 803 N N . PRO A 1 99 ? 15.302 -5.689 3.852 1.00 86.12 99 PRO A N 1
ATOM 804 C CA . PRO A 1 99 ? 15.679 -4.364 3.380 1.00 86.12 99 PRO A CA 1
ATOM 805 C C . PRO A 1 99 ? 15.482 -4.256 1.864 1.00 86.12 99 PRO A C 1
ATOM 807 O O . PRO A 1 99 ? 15.922 -5.123 1.102 1.00 86.12 99 PRO A O 1
ATOM 810 N N . GLU A 1 100 ? 14.865 -3.164 1.416 1.00 85.31 100 GLU A N 1
ATOM 811 C CA . GLU A 1 100 ? 14.676 -2.897 -0.009 1.00 85.31 100 GLU A CA 1
ATOM 812 C C . GLU A 1 100 ? 15.978 -2.377 -0.626 1.00 85.31 100 GLU A C 1
ATOM 814 O O . GLU A 1 100 ? 16.549 -1.378 -0.192 1.00 85.31 100 GLU A O 1
ATOM 819 N N . LYS A 1 101 ? 16.479 -3.082 -1.645 1.00 80.50 101 LYS A N 1
ATOM 820 C CA . LYS A 1 101 ? 17.700 -2.711 -2.370 1.00 80.50 101 LYS A CA 1
ATOM 821 C C . LYS A 1 101 ? 17.318 -2.090 -3.702 1.00 80.50 101 LYS A C 1
ATOM 823 O O . LYS A 1 101 ? 17.239 -2.781 -4.714 1.00 80.50 101 LYS A O 1
ATOM 828 N N . VAL A 1 102 ? 17.070 -0.787 -3.686 1.00 82.38 102 VAL A N 1
ATOM 829 C CA . VAL A 1 102 ? 16.705 -0.018 -4.876 1.00 82.38 102 VAL A CA 1
ATOM 830 C C . VAL A 1 102 ? 17.772 1.032 -5.149 1.00 82.38 102 VAL A C 1
ATOM 832 O O . VAL A 1 102 ? 18.082 1.852 -4.292 1.00 82.38 102 VAL A O 1
ATOM 835 N N . THR A 1 103 ? 18.355 0.986 -6.346 1.00 83.31 103 THR A N 1
ATOM 836 C CA . THR A 1 103 ? 19.414 1.910 -6.788 1.00 83.31 103 THR A CA 1
ATOM 837 C C . THR A 1 103 ? 18.896 3.002 -7.723 1.00 83.31 103 THR A C 1
ATOM 839 O O . THR A 1 103 ? 19.549 4.029 -7.894 1.00 83.31 103 THR A O 1
ATOM 842 N N . ASP A 1 104 ? 17.728 2.797 -8.333 1.00 89.31 104 ASP A N 1
ATOM 843 C CA . ASP A 1 104 ? 17.104 3.758 -9.236 1.00 89.31 104 ASP A CA 1
ATOM 844 C C . ASP A 1 104 ? 16.354 4.843 -8.445 1.00 89.31 104 ASP A C 1
ATOM 846 O O . ASP A 1 104 ? 15.510 4.543 -7.603 1.00 89.31 104 ASP A O 1
ATOM 850 N N . ILE A 1 105 ? 16.652 6.112 -8.736 1.00 87.31 105 ILE A N 1
ATOM 851 C CA . ILE A 1 105 ? 16.108 7.280 -8.019 1.00 87.31 105 ILE A CA 1
ATOM 852 C C . ILE A 1 105 ? 14.587 7.397 -8.182 1.00 87.31 105 ILE A C 1
ATOM 854 O O . ILE A 1 105 ? 13.885 7.855 -7.282 1.00 87.31 105 ILE A O 1
ATOM 858 N N . PHE A 1 106 ? 14.046 7.015 -9.341 1.00 89.00 106 PHE A N 1
ATOM 859 C CA . PHE A 1 106 ? 12.600 7.049 -9.517 1.00 89.00 106 PHE A CA 1
ATOM 860 C C . PHE A 1 106 ? 11.941 5.965 -8.668 1.00 89.00 106 PHE A C 1
ATOM 862 O O . PHE A 1 106 ? 10.976 6.251 -7.963 1.00 89.00 106 PHE A O 1
ATOM 869 N N . LEU A 1 107 ? 12.497 4.752 -8.672 1.00 88.69 107 LEU A N 1
ATOM 870 C CA . LEU A 1 107 ? 12.003 3.659 -7.835 1.00 88.69 107 LEU A CA 1
ATOM 871 C C . LEU A 1 107 ? 12.120 3.975 -6.340 1.00 88.69 107 LEU A C 1
ATOM 873 O O . LEU A 1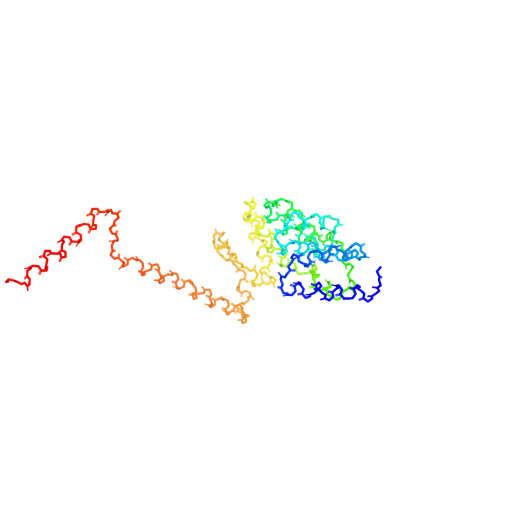 107 ? 11.210 3.639 -5.587 1.00 88.69 107 LEU A O 1
ATOM 877 N N . SER A 1 108 ? 13.180 4.667 -5.910 1.00 90.50 108 SER A N 1
ATOM 878 C CA . SER A 1 108 ? 13.364 5.022 -4.498 1.00 90.50 108 SER A CA 1
ATOM 879 C C . SER A 1 108 ? 12.243 5.916 -3.955 1.00 90.50 108 SER A C 1
ATOM 881 O O . SER A 1 108 ? 11.985 5.898 -2.760 1.00 90.50 108 SER A O 1
ATOM 883 N N . SER A 1 109 ? 11.538 6.659 -4.819 1.00 91.00 109 SER A N 1
ATOM 884 C CA . SER A 1 109 ? 10.383 7.481 -4.420 1.00 91.00 109 SER A CA 1
ATOM 885 C C . SER A 1 109 ? 9.136 6.679 -4.022 1.00 91.00 109 SER A C 1
ATOM 887 O O . SER A 1 109 ? 8.205 7.246 -3.456 1.00 91.00 109 SER A O 1
ATOM 889 N N . PHE A 1 110 ? 9.116 5.373 -4.299 1.00 92.06 110 PHE A N 1
ATOM 890 C CA . PHE A 1 110 ? 8.023 4.467 -3.934 1.00 92.06 110 PHE A CA 1
ATOM 891 C C . PHE A 1 110 ? 8.287 3.695 -2.643 1.00 92.06 110 PHE A C 1
ATOM 893 O O . PHE A 1 110 ? 7.387 3.016 -2.153 1.00 92.06 110 PHE A O 1
ATOM 900 N N . ILE A 1 111 ? 9.515 3.766 -2.131 1.00 94.50 111 ILE A N 1
ATOM 901 C CA . ILE A 1 111 ? 9.962 2.980 -0.989 1.00 94.50 111 ILE A CA 1
ATOM 902 C C . ILE A 1 111 ? 9.364 3.557 0.285 1.00 94.50 111 ILE A C 1
ATOM 904 O O . ILE A 1 111 ? 9.536 4.737 0.585 1.00 94.50 111 ILE A O 1
ATOM 908 N N . LEU A 1 112 ? 8.644 2.713 1.016 1.00 94.62 112 LEU A N 1
ATOM 909 C CA . LEU A 1 112 ? 8.047 3.053 2.297 1.00 94.62 112 LEU A CA 1
ATOM 910 C C . LEU A 1 112 ? 9.062 2.853 3.417 1.00 94.62 112 LEU A C 1
ATOM 912 O O . LEU A 1 112 ? 9.737 1.821 3.477 1.00 94.62 112 LEU A O 1
ATOM 916 N N . ASP A 1 113 ? 9.119 3.814 4.335 1.00 91.50 113 ASP A N 1
ATOM 917 C CA . ASP A 1 113 ? 9.946 3.694 5.526 1.00 91.50 113 ASP A CA 1
ATOM 918 C C . ASP A 1 113 ? 9.244 2.776 6.550 1.00 91.50 113 ASP A C 1
ATOM 920 O O . ASP A 1 113 ? 8.116 3.057 6.968 1.00 91.50 113 ASP A O 1
ATOM 924 N N . PRO A 1 114 ? 9.864 1.661 6.985 1.00 89.44 114 PRO A N 1
ATOM 925 C CA . PRO A 1 114 ? 9.298 0.819 8.038 1.00 89.44 114 PRO A CA 1
ATOM 926 C C . PRO A 1 114 ? 9.109 1.550 9.381 1.00 89.44 114 PRO A C 1
ATOM 928 O O . PRO A 1 114 ? 8.364 1.062 10.233 1.00 89.44 114 PRO A O 1
ATOM 931 N N . VAL A 1 115 ? 9.755 2.702 9.591 1.00 89.94 115 VAL A N 1
ATOM 932 C CA . V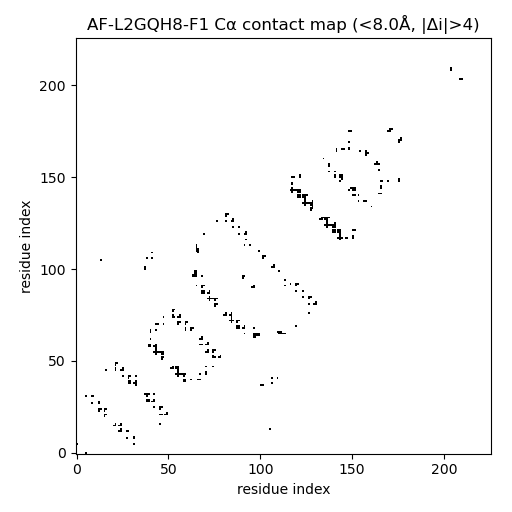AL A 1 115 ? 9.617 3.533 10.799 1.00 89.94 115 VAL A CA 1
ATOM 933 C C . VAL A 1 115 ? 8.278 4.282 10.847 1.00 89.94 115 VAL A C 1
ATOM 935 O O . VAL A 1 115 ? 7.794 4.574 11.951 1.00 89.94 115 VAL A O 1
ATOM 938 N N . ASP A 1 116 ? 7.631 4.494 9.694 1.00 91.44 116 ASP A N 1
ATOM 939 C CA . ASP A 1 116 ? 6.345 5.193 9.524 1.00 91.44 116 ASP A CA 1
ATOM 940 C C . ASP A 1 116 ? 5.149 4.315 9.958 1.00 91.44 116 ASP A C 1
ATOM 942 O O . ASP A 1 116 ? 4.155 4.103 9.252 1.00 91.44 116 ASP A O 1
ATOM 946 N N . THR A 1 117 ? 5.247 3.737 11.157 1.00 91.81 117 THR A N 1
ATOM 947 C CA . THR A 1 117 ? 4.328 2.704 11.645 1.00 91.81 117 THR A CA 1
ATOM 948 C C . THR A 1 117 ? 2.883 3.172 11.748 1.00 91.81 117 THR A C 1
ATOM 950 O O . THR A 1 117 ? 1.975 2.349 11.759 1.00 91.81 117 THR A O 1
ATOM 953 N N . GLU A 1 118 ? 2.636 4.473 11.869 1.00 91.81 118 GLU A N 1
ATOM 954 C CA . GLU A 1 118 ? 1.294 5.039 11.971 1.00 91.81 118 GLU A CA 1
ATOM 955 C C . GLU A 1 118 ? 0.423 4.734 10.751 1.00 91.81 118 GLU A C 1
ATOM 957 O O . GLU A 1 118 ? -0.774 4.481 10.914 1.00 91.81 118 GLU A O 1
ATOM 962 N N . PHE A 1 119 ? 0.999 4.666 9.549 1.00 92.56 119 PHE A N 1
ATOM 963 C CA . PHE A 1 119 ? 0.254 4.311 8.341 1.00 92.56 119 PHE A CA 1
ATOM 964 C C . PHE A 1 119 ? -0.093 2.820 8.336 1.00 92.56 119 PHE A C 1
ATOM 966 O O . PHE A 1 119 ? -1.220 2.438 8.003 1.00 92.56 119 PHE A O 1
ATOM 973 N N . PHE A 1 120 ? 0.844 1.975 8.775 1.00 94.88 120 PHE A N 1
ATOM 974 C CA . PHE A 1 120 ? 0.620 0.534 8.895 1.00 94.88 120 PHE A CA 1
ATOM 975 C C . PHE A 1 120 ? -0.421 0.220 9.973 1.00 94.88 120 PHE A C 1
ATOM 977 O O . PHE A 1 120 ? -1.335 -0.564 9.722 1.00 94.88 120 PHE A O 1
ATOM 984 N N . GLU A 1 121 ? -0.352 0.875 11.135 1.00 93.69 121 GLU A N 1
ATOM 985 C CA . GLU A 1 121 ? -1.305 0.687 12.233 1.00 93.69 121 GLU A CA 1
ATOM 986 C C . GLU A 1 121 ? -2.718 1.167 11.863 1.00 93.69 121 GLU A C 1
ATOM 988 O O . GLU A 1 121 ? -3.696 0.499 12.210 1.00 93.69 121 GLU A O 1
ATOM 993 N N . ALA A 1 122 ? -2.854 2.257 11.097 1.00 92.50 122 ALA A N 1
ATOM 994 C CA . ALA A 1 122 ? -4.152 2.707 10.585 1.00 92.50 122 ALA A CA 1
ATOM 995 C C . ALA A 1 122 ? -4.786 1.673 9.640 1.00 92.50 122 ALA A C 1
ATOM 997 O O . ALA A 1 122 ? -5.965 1.326 9.777 1.00 92.50 122 ALA A O 1
ATOM 998 N N . LEU A 1 123 ? -4.010 1.136 8.692 1.00 94.12 123 LEU A N 1
ATOM 999 C CA . LEU A 1 123 ? -4.501 0.098 7.784 1.00 94.12 123 LEU A CA 1
ATOM 1000 C C . LEU A 1 123 ? -4.812 -1.207 8.533 1.00 94.12 123 LEU A C 1
ATOM 1002 O O . LEU A 1 123 ? -5.824 -1.854 8.251 1.00 94.12 123 LEU A O 1
ATOM 1006 N N . PHE A 1 124 ? -3.993 -1.569 9.523 1.00 95.12 124 PHE A N 1
ATOM 1007 C CA . PHE A 1 124 ? -4.231 -2.728 10.383 1.00 95.12 124 PHE A CA 1
ATOM 1008 C C . PHE A 1 124 ? -5.544 -2.584 11.153 1.00 95.12 124 PHE A C 1
ATOM 1010 O O . PHE A 1 124 ? -6.350 -3.517 11.190 1.00 95.12 124 PHE A O 1
ATOM 1017 N N . GLY A 1 125 ? -5.793 -1.394 11.708 1.00 92.75 125 GLY A N 1
ATOM 1018 C CA . GLY A 1 125 ? -7.047 -1.044 12.366 1.00 92.75 125 GLY A CA 1
ATOM 1019 C C . GLY A 1 125 ? -8.249 -1.277 11.457 1.00 92.75 125 GLY A C 1
ATOM 1020 O O . GLY A 1 125 ? -9.171 -2.012 11.822 1.00 92.75 125 GLY A O 1
ATOM 1021 N N . LYS A 1 126 ? -8.186 -0.757 10.225 1.00 92.19 126 LYS A N 1
ATOM 1022 C CA . LYS A 1 126 ? -9.221 -0.954 9.199 1.00 92.19 126 LYS A CA 1
ATOM 1023 C C . LYS A 1 126 ? -9.513 -2.429 8.944 1.00 92.19 126 LYS A C 1
ATOM 1025 O O . LYS A 1 126 ? -10.670 -2.846 8.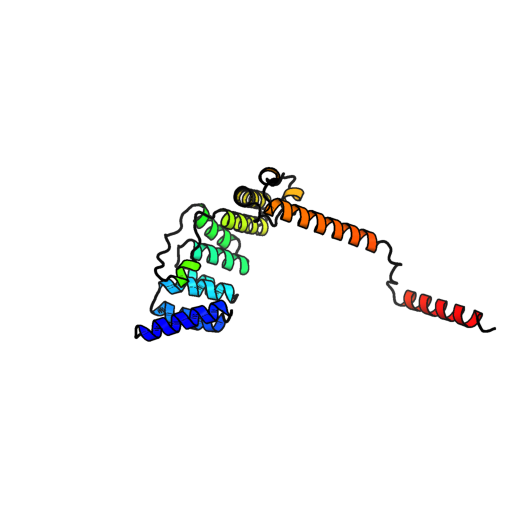932 1.00 92.19 126 LYS A O 1
ATOM 1030 N N . LEU A 1 127 ? -8.466 -3.224 8.734 1.00 95.12 127 LEU A N 1
ATOM 1031 C CA . LEU A 1 127 ? -8.591 -4.648 8.430 1.00 95.12 127 LEU A CA 1
ATOM 1032 C C . LEU A 1 127 ? -9.196 -5.435 9.591 1.00 95.12 127 LEU A C 1
ATOM 1034 O O . LEU A 1 127 ? -10.025 -6.315 9.368 1.00 95.12 127 LEU A O 1
ATOM 1038 N N . LEU A 1 128 ? -8.831 -5.111 10.831 1.00 94.44 128 LEU A N 1
ATOM 1039 C CA . LEU A 1 128 ? -9.424 -5.745 12.006 1.00 94.44 128 LEU A CA 1
ATOM 1040 C C . LEU A 1 128 ? -10.919 -5.443 12.125 1.00 94.44 128 LEU A C 1
ATOM 1042 O O . LEU A 1 128 ? -11.688 -6.364 12.402 1.00 94.44 128 LEU A O 1
ATOM 1046 N N . ILE A 1 129 ? -11.344 -4.205 11.859 1.00 91.50 129 ILE A N 1
ATOM 1047 C CA . ILE A 1 129 ? -12.769 -3.843 11.833 1.00 91.50 129 ILE A CA 1
ATOM 1048 C C . ILE A 1 129 ? -13.503 -4.625 10.743 1.00 91.50 129 ILE A C 1
ATOM 1050 O O . ILE A 1 129 ? -14.527 -5.239 11.029 1.00 91.50 129 ILE A O 1
ATOM 1054 N N . LEU 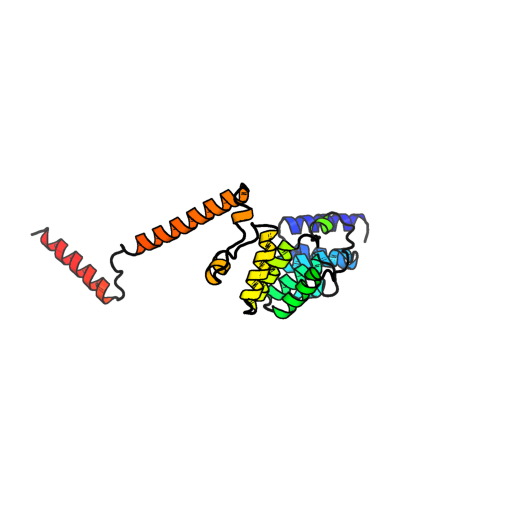A 1 130 ? -12.948 -4.690 9.527 1.00 92.00 130 LEU A N 1
ATOM 1055 C CA . LEU A 1 130 ? -13.525 -5.467 8.421 1.00 92.00 130 LEU A CA 1
ATOM 1056 C C . LEU A 1 130 ? -13.641 -6.968 8.740 1.00 92.00 130 LEU A C 1
ATOM 1058 O O . LEU A 1 130 ? -14.507 -7.649 8.199 1.00 92.00 130 LEU A O 1
ATOM 1062 N N . LYS A 1 131 ? -12.810 -7.485 9.652 1.00 94.31 131 LYS A N 1
ATOM 1063 C CA . LYS A 1 131 ? -12.886 -8.859 10.178 1.00 94.31 131 LYS A CA 1
ATOM 1064 C C . LYS A 1 131 ? -13.823 -9.023 11.383 1.00 94.31 131 LYS A C 1
ATOM 1066 O O . LYS A 1 131 ? -13.823 -10.088 11.997 1.00 94.31 131 LYS A O 1
ATOM 1071 N N . GLY A 1 132 ? -14.562 -7.986 11.774 1.00 90.75 132 GLY A N 1
ATOM 1072 C CA . GLY A 1 132 ? -15.437 -7.995 12.951 1.00 90.75 132 GLY A CA 1
ATOM 1073 C C . GLY A 1 132 ? -14.703 -7.863 14.291 1.00 90.75 132 GLY A C 1
ATOM 1074 O O . GLY A 1 132 ? -15.309 -8.016 15.348 1.00 90.75 132 GLY A O 1
ATOM 1075 N N . LYS A 1 133 ? -13.400 -7.557 14.292 1.00 93.00 133 LYS A N 1
ATOM 1076 C CA . LYS A 1 133 ? -12.588 -7.346 15.504 1.00 93.00 133 LYS A CA 1
ATOM 1077 C C . LYS A 1 133 ? -12.522 -5.862 15.875 1.00 93.00 133 LYS A C 1
ATOM 1079 O O . LYS A 1 133 ? -11.434 -5.312 16.050 1.00 93.00 133 LYS A O 1
ATOM 1084 N N . ALA A 1 134 ? -13.685 -5.222 16.012 1.00 89.31 134 ALA A N 1
ATOM 1085 C CA . ALA A 1 134 ? -13.806 -3.769 16.167 1.00 89.31 134 ALA A CA 1
ATOM 1086 C C . ALA A 1 134 ? -12.923 -3.196 17.288 1.00 89.31 134 ALA A C 1
ATOM 1088 O O . ALA A 1 134 ? -12.099 -2.326 17.028 1.00 89.31 134 ALA A O 1
ATOM 1089 N N . LYS A 1 135 ? -12.992 -3.762 18.502 1.00 88.38 135 LYS A N 1
ATOM 1090 C CA . LYS A 1 135 ? -12.190 -3.305 19.656 1.00 88.38 135 LYS A CA 1
ATOM 1091 C C . LYS A 1 135 ? -10.680 -3.308 19.388 1.00 88.38 135 LYS A C 1
ATOM 1093 O O . LYS A 1 135 ? -9.986 -2.366 19.748 1.00 88.38 135 LYS A O 1
ATOM 1098 N N . GLN A 1 136 ? -10.169 -4.356 18.736 1.00 91.94 136 GLN A N 1
ATOM 1099 C CA . GLN A 1 136 ? -8.746 -4.437 18.387 1.00 91.94 136 GLN A CA 1
ATOM 1100 C C . GLN A 1 136 ? -8.391 -3.435 17.282 1.00 91.94 136 GLN A C 1
ATOM 1102 O O . GLN A 1 136 ? -7.305 -2.862 17.296 1.00 91.94 136 GLN A O 1
ATOM 1107 N N . GLY A 1 137 ? -9.306 -3.214 16.335 1.00 91.06 137 GLY A N 1
ATOM 1108 C CA . GLY A 1 137 ? -9.125 -2.232 15.274 1.00 91.06 137 GLY A CA 1
ATOM 1109 C C . GLY A 1 137 ? -9.060 -0.797 15.796 1.00 91.06 137 GLY A C 1
ATOM 1110 O O . GLY A 1 137 ? -8.178 -0.041 15.398 1.00 91.06 137 GLY A O 1
ATOM 1111 N N . VAL A 1 138 ? -9.930 -0.449 16.746 1.00 87.81 138 VAL A N 1
ATOM 1112 C CA . VAL A 1 138 ? -9.940 0.859 17.423 1.00 87.81 138 VAL A CA 1
ATOM 1113 C C . VAL A 1 138 ? -8.630 1.106 18.177 1.00 87.81 138 VAL A C 1
ATOM 1115 O O . VAL A 1 138 ? -8.040 2.175 18.041 1.00 87.81 138 VAL A O 1
ATOM 1118 N N . GLU A 1 139 ? -8.111 0.107 18.897 1.00 89.88 139 GLU A N 1
ATOM 1119 C CA . GLU A 1 139 ? -6.805 0.212 19.571 1.00 89.88 139 GLU A CA 1
ATOM 1120 C C . GLU A 1 139 ? -5.661 0.485 18.578 1.00 89.88 139 GLU A C 1
ATOM 1122 O O . GLU A 1 139 ? -4.737 1.247 18.855 1.00 89.88 139 GLU A O 1
ATOM 1127 N N . LYS A 1 140 ? -5.733 -0.095 17.381 1.00 91.62 140 LYS A N 1
ATOM 1128 C CA . LYS A 1 140 ? -4.733 0.104 16.327 1.00 91.62 140 LYS A CA 1
ATOM 1129 C C . LYS A 1 140 ? -4.811 1.497 15.702 1.00 91.62 140 LYS A C 1
ATOM 1131 O O . LYS A 1 140 ? -3.784 2.161 15.568 1.00 91.62 140 LYS A O 1
ATOM 1136 N N . TYR A 1 141 ? -6.018 1.999 15.448 1.00 89.06 141 TYR A N 1
ATOM 1137 C CA . TYR A 1 141 ? -6.216 3.401 15.073 1.00 89.06 141 TYR A CA 1
ATOM 1138 C C . TYR A 1 141 ? -5.717 4.368 16.141 1.00 89.06 141 TYR A C 1
ATOM 1140 O O . TYR A 1 141 ? -5.084 5.368 15.813 1.00 89.06 141 TYR A O 1
ATOM 1148 N N . ARG A 1 142 ? -5.931 4.055 17.421 1.00 85.69 142 ARG A N 1
ATOM 1149 C CA . ARG A 1 142 ? -5.419 4.866 18.526 1.00 85.69 142 ARG A CA 1
ATOM 1150 C C . ARG A 1 142 ? -3.893 4.977 18.485 1.00 85.69 142 ARG A C 1
ATOM 1152 O O . ARG A 1 142 ? -3.369 6.080 18.608 1.00 85.69 142 ARG A O 1
ATOM 1159 N N . LYS A 1 143 ? -3.183 3.864 18.270 1.00 89.19 143 LYS A N 1
ATOM 1160 C CA . LYS A 1 143 ? -1.715 3.856 18.115 1.00 89.19 143 LYS A CA 1
ATOM 1161 C C . LYS A 1 143 ? -1.246 4.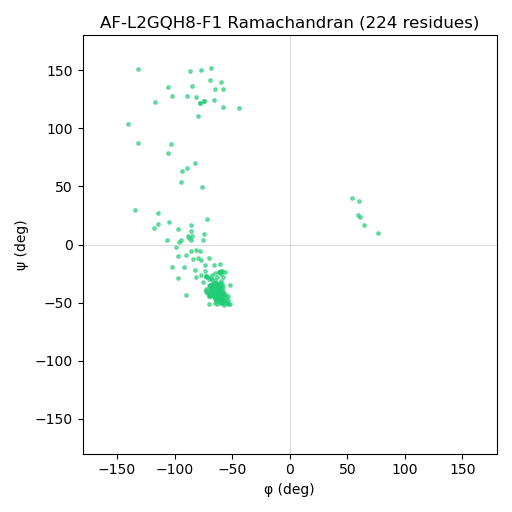709 16.940 1.00 89.19 143 LYS A C 1
ATOM 1163 O O . LYS A 1 143 ? -0.282 5.451 17.092 1.00 89.19 143 LYS A O 1
ATOM 1168 N N . SER A 1 144 ? -1.942 4.633 15.806 1.00 89.50 144 SER A N 1
ATOM 1169 C CA . SER A 1 144 ? -1.676 5.4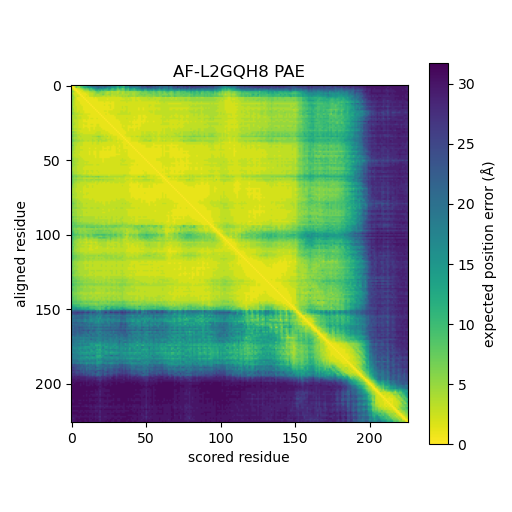97 14.652 1.00 89.50 144 SER A CA 1
ATOM 1170 C C . SER A 1 144 ? -1.847 6.980 15.006 1.00 89.50 144 SER A C 1
ATOM 1172 O O . SER A 1 144 ? -0.922 7.769 14.825 1.00 89.50 144 SER A O 1
ATOM 1174 N N . MET A 1 145 ? -2.975 7.341 15.626 1.00 85.12 145 MET A N 1
ATOM 1175 C CA . MET A 1 145 ? -3.283 8.727 15.993 1.00 85.12 145 MET A CA 1
ATOM 1176 C C . MET A 1 145 ? -2.337 9.326 17.033 1.00 85.12 145 MET A C 1
ATOM 1178 O O . MET A 1 145 ? -2.107 10.530 17.010 1.00 85.12 145 MET A O 1
ATOM 1182 N N . PHE A 1 146 ? -1.778 8.516 17.937 1.00 84.38 146 PHE A N 1
ATOM 1183 C CA . PHE A 1 146 ? -0.768 8.995 18.886 1.00 84.38 146 PHE A CA 1
ATOM 1184 C C . PHE A 1 146 ? 0.512 9.486 18.207 1.00 84.38 146 PHE A C 1
ATOM 1186 O O . PHE A 1 146 ? 1.196 10.338 18.763 1.00 84.38 146 PHE A O 1
ATOM 1193 N N . LYS A 1 147 ? 0.846 8.950 17.030 1.00 85.31 147 LYS A N 1
ATOM 1194 C CA . LYS A 1 147 ? 1.981 9.418 16.228 1.00 85.31 147 LYS A CA 1
ATOM 1195 C C . LYS A 1 147 ? 1.571 10.519 15.258 1.00 85.31 147 LYS A C 1
ATOM 1197 O O . LYS A 1 147 ? 2.287 11.504 15.123 1.00 85.31 147 LYS A O 1
ATOM 1202 N N . ASN A 1 148 ? 0.427 10.351 14.596 1.00 83.06 148 ASN A N 1
ATOM 1203 C CA . ASN A 1 148 ? -0.079 11.306 13.623 1.00 83.06 148 ASN A CA 1
ATOM 1204 C C . ASN A 1 148 ? -1.607 11.462 13.750 1.00 83.06 148 ASN A C 1
ATOM 1206 O O . ASN A 1 148 ? -2.358 10.601 13.276 1.00 83.06 148 ASN A O 1
ATOM 1210 N N . PRO A 1 149 ? -2.097 12.564 14.347 1.00 74.38 149 PRO A N 1
ATOM 1211 C CA . PRO A 1 149 ? -3.522 12.754 14.614 1.00 74.38 149 PRO A CA 1
ATOM 1212 C C . PRO A 1 149 ? -4.373 12.880 13.340 1.00 74.38 149 PRO A C 1
ATOM 1214 O O . PRO A 1 149 ? -5.583 12.666 13.400 1.00 74.38 149 PRO A O 1
ATOM 1217 N N . LEU A 1 150 ? -3.765 13.169 12.183 1.00 74.81 150 LEU A N 1
ATOM 1218 C CA . LEU A 1 150 ? -4.467 13.326 10.904 1.00 74.81 150 LEU A CA 1
ATOM 1219 C C . LEU A 1 150 ? -4.869 11.987 10.269 1.00 74.81 150 LEU A C 1
ATOM 1221 O O . LEU A 1 150 ? -5.697 11.958 9.360 1.00 74.81 150 LEU A O 1
ATOM 1225 N N . LEU A 1 151 ? -4.327 10.866 10.755 1.00 72.12 151 LEU A N 1
ATOM 1226 C CA . LEU A 1 151 ? -4.612 9.524 10.235 1.00 72.12 151 LEU A CA 1
ATOM 1227 C C . LEU A 1 151 ? -5.862 8.872 10.850 1.00 72.12 151 LEU A C 1
ATOM 1229 O O . LEU A 1 151 ? -6.055 7.661 10.730 1.00 72.12 151 LEU A O 1
ATOM 1233 N N . GLY A 1 152 ? -6.734 9.658 11.490 1.00 64.50 152 GLY A N 1
ATOM 1234 C CA . GLY A 1 152 ? -7.929 9.179 12.185 1.00 64.50 152 GLY A CA 1
ATOM 1235 C C . GLY A 1 152 ? -9.254 9.456 11.463 1.00 64.50 152 GLY A C 1
ATOM 1236 O O . GLY A 1 152 ? -10.002 10.317 11.917 1.00 64.50 152 GLY A O 1
ATOM 1237 N N . PRO A 1 153 ? -9.654 8.685 10.431 1.00 57.28 153 PRO A N 1
ATOM 1238 C CA . PRO A 1 153 ? -11.015 8.740 9.885 1.00 57.28 153 PRO A CA 1
ATOM 1239 C C . PRO A 1 153 ? -12.054 8.053 10.797 1.00 57.28 153 PRO A C 1
ATOM 1241 O O . PRO A 1 153 ? -13.184 7.818 10.385 1.00 57.28 153 PRO A O 1
ATOM 1244 N N . CYS A 1 154 ? -11.674 7.661 12.016 1.00 60.12 154 CYS A N 1
ATOM 1245 C CA . CYS A 1 154 ? -12.442 6.777 12.894 1.00 60.12 154 CYS A CA 1
ATOM 1246 C C . CYS A 1 154 ? -12.929 7.472 14.172 1.00 60.12 154 CYS A C 1
ATOM 1248 O O . CYS A 1 154 ? -13.141 6.800 15.175 1.00 60.12 154 CYS A O 1
ATOM 1250 N N . LEU A 1 155 ? -13.127 8.796 14.140 1.00 63.03 155 LEU A N 1
ATOM 1251 C CA . LEU A 1 155 ? -13.682 9.541 15.278 1.00 63.03 155 LEU A CA 1
ATOM 1252 C C . LEU A 1 155 ? -15.011 8.951 15.760 1.00 63.03 155 LEU A C 1
ATOM 1254 O O . LEU A 1 155 ? -15.122 8.609 16.932 1.00 63.03 155 LEU A O 1
ATOM 1258 N N . GLY A 1 156 ? -15.939 8.680 14.835 1.00 61.28 156 GLY A N 1
ATOM 1259 C CA . GLY A 1 156 ? -17.217 8.043 15.177 1.00 61.28 156 GLY A CA 1
ATOM 1260 C C . GLY A 1 156 ? -17.065 6.659 15.821 1.00 61.28 156 GLY A C 1
ATOM 1261 O O . GLY A 1 156 ? -17.826 6.308 16.714 1.00 61.28 156 GLY A O 1
ATOM 1262 N N . LEU A 1 157 ? -16.025 5.896 15.460 1.00 62.88 157 LEU A N 1
ATOM 1263 C CA . LEU A 1 157 ? -15.756 4.595 16.079 1.00 62.88 157 LEU A CA 1
ATOM 1264 C C . LEU A 1 157 ? -15.211 4.723 17.508 1.00 62.88 157 LEU A C 1
ATOM 1266 O O . LEU A 1 157 ? -15.391 3.798 18.299 1.00 62.88 157 LEU A O 1
ATOM 1270 N N . PHE A 1 158 ? -14.542 5.823 17.861 1.00 66.94 158 PHE A N 1
ATOM 1271 C CA . PHE A 1 158 ? -14.148 6.061 19.252 1.00 66.94 158 PHE A CA 1
ATOM 1272 C C . PHE A 1 158 ? -15.369 6.372 20.115 1.00 66.94 158 PHE A C 1
ATOM 1274 O O . PHE A 1 158 ? -15.513 5.768 21.179 1.00 66.94 158 PHE A O 1
ATOM 1281 N N . ASP A 1 159 ? -16.271 7.219 19.619 1.00 64.75 159 ASP A N 1
ATOM 1282 C CA . ASP A 1 159 ? -17.501 7.595 20.321 1.00 64.75 159 ASP A CA 1
ATOM 1283 C C . ASP A 1 159 ? -18.404 6.374 20.558 1.00 64.75 159 ASP A C 1
ATOM 1285 O O . ASP A 1 159 ? -18.796 6.105 21.693 1.00 64.75 159 ASP A O 1
ATOM 1289 N N . GLU A 1 160 ? -18.628 5.549 19.528 1.00 64.44 160 GLU A N 1
ATOM 1290 C CA . GLU A 1 160 ? -19.396 4.294 19.630 1.00 64.44 160 GLU A CA 1
ATOM 1291 C C . GLU A 1 160 ? -18.816 3.303 20.649 1.00 64.44 160 GLU A C 1
ATOM 1293 O O . GLU A 1 160 ? -19.539 2.484 21.220 1.00 64.44 160 GLU A O 1
ATOM 1298 N N . ASN A 1 161 ? -17.503 3.351 20.884 1.00 64.44 161 ASN A N 1
ATOM 1299 C CA . ASN A 1 161 ? -16.834 2.466 21.831 1.00 64.44 161 ASN A CA 1
ATOM 1300 C C . ASN A 1 161 ? -16.646 3.097 23.222 1.00 64.44 161 ASN A C 1
ATOM 1302 O O . ASN A 1 161 ? -16.107 2.417 24.096 1.00 64.44 161 ASN A O 1
ATOM 1306 N N . ASN A 1 162 ? -17.127 4.327 23.464 1.00 66.12 162 ASN A N 1
ATOM 1307 C CA . ASN A 1 162 ? -16.902 5.135 24.677 1.00 66.12 162 ASN A CA 1
ATOM 1308 C C . ASN A 1 162 ? -15.419 5.442 24.950 1.00 66.12 162 ASN A C 1
ATOM 1310 O O . ASN A 1 162 ? -14.958 5.397 26.094 1.00 66.12 162 ASN A O 1
ATOM 1314 N N . TRP A 1 163 ? -14.633 5.682 23.903 1.00 65.44 163 TRP A N 1
ATOM 1315 C CA . TRP A 1 163 ? -13.198 5.936 24.016 1.00 65.44 163 TRP A CA 1
ATOM 1316 C C . TRP A 1 163 ? -12.882 7.411 23.801 1.00 65.44 163 TRP A C 1
ATOM 1318 O O . TRP A 1 163 ? -13.351 8.033 22.857 1.00 65.44 163 TRP A O 1
ATOM 1328 N N . ILE A 1 164 ? -12.014 7.959 24.652 1.00 65.19 164 ILE A N 1
ATOM 1329 C CA . ILE A 1 164 ? -11.519 9.327 24.501 1.00 65.19 164 ILE A CA 1
ATOM 1330 C C . ILE A 1 164 ? -10.420 9.312 23.437 1.00 65.19 164 ILE A C 1
ATOM 1332 O O . ILE A 1 164 ? -9.334 8.764 23.660 1.00 65.19 164 ILE A O 1
ATOM 1336 N N . ALA A 1 165 ? -10.697 9.907 22.278 1.00 64.81 165 ALA A N 1
ATOM 1337 C CA . ALA A 1 165 ? -9.689 10.098 21.245 1.00 64.81 165 ALA A CA 1
ATOM 1338 C C . ALA A 1 165 ? -8.522 10.949 21.800 1.00 64.81 165 ALA A C 1
ATOM 1340 O O . ALA A 1 165 ? -8.764 11.925 22.516 1.00 64.81 165 ALA A O 1
ATOM 1341 N N . PRO A 1 166 ? -7.248 10.642 21.478 1.00 66.62 166 PRO A N 1
ATOM 1342 C CA . PRO A 1 166 ? -6.072 11.329 22.036 1.00 66.62 166 PRO A CA 1
ATOM 1343 C C . PRO A 1 166 ? -5.871 12.765 21.505 1.00 66.62 166 PRO A C 1
ATOM 1345 O O . PRO A 1 166 ? -4.781 13.321 21.572 1.00 66.62 166 PRO A O 1
ATOM 1348 N N . ILE A 1 167 ? -6.935 13.389 21.004 1.00 64.00 167 ILE A N 1
ATOM 1349 C CA . ILE A 1 167 ? -6.957 14.695 20.342 1.00 64.00 167 ILE A CA 1
ATOM 1350 C C . ILE A 1 167 ? -6.465 15.814 21.263 1.00 64.00 167 ILE A C 1
ATOM 1352 O O . ILE A 1 167 ? -5.807 16.743 20.803 1.00 64.00 167 ILE A O 1
ATOM 1356 N N . ASN A 1 168 ? -6.724 15.705 22.569 1.00 65.81 168 ASN A N 1
ATOM 1357 C CA . ASN A 1 168 ? -6.335 16.726 23.546 1.00 65.81 168 ASN A CA 1
ATOM 1358 C C . ASN A 1 168 ? -4.816 16.948 23.607 1.00 65.81 168 ASN A C 1
ATOM 1360 O O . ASN A 1 168 ? -4.376 18.027 23.990 1.00 65.81 168 ASN A O 1
ATOM 1364 N N . GLN A 1 169 ? -4.014 15.958 23.203 1.00 69.12 169 GLN A N 1
ATOM 1365 C CA . GLN A 1 169 ? -2.553 16.074 23.160 1.00 69.12 169 GLN A CA 1
ATOM 1366 C C . GLN A 1 169 ? -2.063 16.957 22.003 1.00 69.12 169 GLN A C 1
ATOM 1368 O O . GLN A 1 169 ? -0.940 17.446 22.043 1.00 69.12 169 GLN A O 1
ATOM 1373 N N . PHE A 1 170 ? -2.920 17.203 21.011 1.00 68.44 170 PHE A N 1
ATOM 1374 C CA . PHE A 1 170 ? -2.637 17.999 19.817 1.00 68.44 170 PHE A CA 1
ATOM 1375 C C . PHE A 1 170 ? -3.475 19.281 19.766 1.00 68.44 170 PHE A C 1
ATOM 1377 O O . PHE A 1 170 ? -3.611 19.892 18.711 1.00 68.44 170 PHE A O 1
ATOM 1384 N N . ALA A 1 171 ? -4.053 19.706 20.894 1.00 66.81 171 ALA A N 1
ATOM 1385 C CA . ALA A 1 171 ? -4.965 20.849 20.945 1.00 66.81 171 ALA A CA 1
ATOM 1386 C C . ALA A 1 171 ? -4.331 22.174 20.477 1.00 66.81 171 ALA A C 1
ATOM 1388 O O . ALA A 1 171 ? -5.049 23.083 20.074 1.00 66.81 171 ALA A O 1
ATOM 1389 N N . THR A 1 172 ? -3.001 22.282 20.525 1.00 75.56 172 THR A N 1
ATOM 1390 C CA . THR A 1 172 ? -2.241 23.462 20.090 1.00 75.56 172 THR A CA 1
ATOM 1391 C C . THR A 1 172 ? -1.655 23.332 18.682 1.00 75.56 172 THR A C 1
ATOM 1393 O O . THR A 1 172 ? -0.994 24.261 18.225 1.00 75.56 172 THR A O 1
ATOM 1396 N N . ASP A 1 173 ? -1.830 22.192 18.006 1.00 78.62 173 ASP A N 1
ATOM 1397 C CA . ASP A 1 173 ? -1.341 22.004 16.640 1.00 78.62 173 ASP A CA 1
ATOM 1398 C C . ASP A 1 173 ? -2.242 22.779 15.654 1.00 78.62 173 ASP A C 1
ATOM 1400 O O . ASP A 1 173 ? -3.452 22.534 15.626 1.00 78.62 173 ASP A O 1
ATOM 1404 N N . PRO A 1 174 ? -1.701 23.702 14.831 1.00 80.94 174 PRO A N 1
ATOM 1405 C CA . PRO A 1 174 ? -2.513 24.527 13.933 1.00 80.94 174 PRO A CA 1
ATOM 1406 C C . PRO A 1 174 ? -3.322 23.725 12.907 1.00 80.94 174 PRO A C 1
ATOM 1408 O O . PRO A 1 174 ? -4.433 24.119 12.549 1.00 80.94 174 PRO A O 1
ATOM 1411 N N . ILE A 1 175 ? -2.782 22.599 12.431 1.00 76.12 175 ILE A N 1
ATOM 1412 C CA . ILE A 1 175 ? -3.468 21.724 11.476 1.00 76.12 175 ILE A CA 1
ATOM 1413 C C . ILE A 1 175 ? -4.596 20.988 12.197 1.00 76.12 175 ILE A C 1
ATOM 1415 O O . ILE A 1 175 ? -5.699 20.876 11.659 1.00 76.12 175 ILE A O 1
ATOM 1419 N N . MET A 1 176 ? -4.360 20.540 13.432 1.00 76.25 176 MET A N 1
ATOM 1420 C CA . MET A 1 176 ? -5.399 19.891 14.229 1.00 76.25 176 MET A CA 1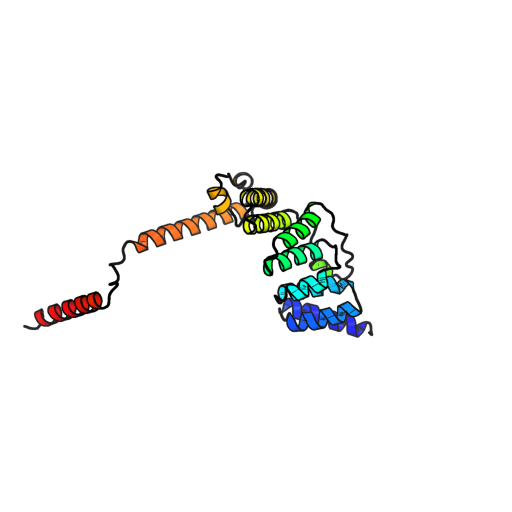
ATOM 1421 C C . MET A 1 176 ? -6.518 20.857 14.632 1.00 76.25 176 MET A C 1
ATOM 1423 O O . MET A 1 176 ? -7.686 20.473 14.604 1.00 76.25 176 MET A O 1
ATOM 1427 N N . MET A 1 177 ? -6.194 22.113 14.947 1.00 78.25 177 MET A N 1
ATOM 1428 C CA . MET A 1 177 ? -7.192 23.163 15.182 1.00 78.25 177 MET A CA 1
ATOM 1429 C C . MET A 1 177 ? -8.071 23.373 13.946 1.00 78.25 177 MET A C 1
ATOM 1431 O O . MET A 1 177 ? -9.293 23.290 14.044 1.00 78.25 177 MET A O 1
ATOM 1435 N N . LEU A 1 178 ? -7.457 23.539 12.767 1.00 79.25 178 LEU A N 1
ATOM 1436 C CA . LEU A 1 178 ? -8.191 23.676 11.507 1.00 79.25 178 LEU A CA 1
ATOM 1437 C C . LEU A 1 178 ? -9.085 22.457 11.234 1.00 79.25 178 LEU A C 1
ATOM 1439 O O . LEU A 1 178 ? -10.237 22.609 10.832 1.00 79.25 178 LEU A O 1
ATOM 1443 N N . PHE A 1 179 ? -8.574 21.247 11.463 1.00 75.31 179 PHE A N 1
ATOM 1444 C CA . PHE A 1 179 ? -9.344 20.017 11.298 1.00 75.31 179 PHE A CA 1
ATOM 1445 C C . PHE A 1 179 ? -10.555 19.964 12.243 1.00 75.31 179 PHE A C 1
ATOM 1447 O O . PHE A 1 179 ? -11.661 19.650 11.802 1.00 75.31 179 PHE A O 1
ATOM 1454 N N . GLN A 1 180 ? -10.377 20.312 13.521 1.00 73.69 180 GLN A N 1
ATOM 1455 C CA . GLN A 1 180 ? -11.475 20.383 14.488 1.00 73.69 180 GLN A CA 1
ATOM 1456 C C . GLN A 1 180 ? -12.520 21.428 14.096 1.00 73.69 180 GLN A C 1
ATOM 1458 O O . GLN A 1 180 ? -13.716 21.173 14.235 1.00 73.69 180 GLN A O 1
ATOM 1463 N N . ASP A 1 181 ? -12.092 22.586 13.599 1.00 79.38 181 ASP A N 1
ATOM 1464 C CA . ASP A 1 181 ? -12.999 23.647 13.167 1.00 79.38 181 ASP A CA 1
ATOM 1465 C C . ASP A 1 181 ? -13.809 23.219 11.938 1.00 79.38 181 ASP A C 1
ATOM 1467 O O . ASP A 1 181 ? -15.032 23.367 11.920 1.00 79.38 181 ASP A O 1
ATOM 1471 N N . LEU A 1 182 ? -13.166 22.586 10.950 1.00 77.12 182 LEU A N 1
ATOM 1472 C CA . LEU A 1 182 ? -13.853 22.003 9.792 1.00 77.12 182 LEU A CA 1
ATOM 1473 C C . LEU A 1 182 ? -14.846 20.905 10.197 1.00 77.12 182 LEU A C 1
ATOM 1475 O O . LEU A 1 182 ? -15.941 20.837 9.638 1.00 77.12 182 LEU A O 1
ATOM 1479 N N . PHE A 1 183 ? -14.492 20.068 11.175 1.00 72.88 183 PHE A N 1
ATOM 1480 C CA . PHE A 1 183 ? -15.375 19.022 11.690 1.00 72.88 183 PHE A CA 1
ATOM 1481 C C . PHE A 1 183 ? -16.592 19.601 12.426 1.00 72.88 183 PHE A C 1
ATOM 1483 O O . PHE A 1 183 ? -17.719 19.176 12.192 1.00 72.88 183 PHE A O 1
ATOM 1490 N N . LYS A 1 184 ? -16.408 20.621 13.273 1.00 77.44 184 LYS A N 1
ATOM 1491 C CA . LYS A 1 184 ? -17.534 21.311 13.932 1.00 77.44 184 LYS A CA 1
ATOM 1492 C C . LYS A 1 184 ? -18.493 21.918 12.907 1.00 77.44 184 LYS A C 1
ATOM 1494 O O . LYS A 1 184 ? -19.707 21.782 13.052 1.00 77.44 184 LYS A O 1
ATOM 1499 N N . LEU A 1 185 ? -17.953 22.540 11.857 1.00 77.44 185 LEU A N 1
ATOM 1500 C CA . LEU A 1 185 ? -18.745 23.128 10.775 1.00 77.44 185 LEU A CA 1
ATOM 1501 C C . LEU A 1 185 ? -19.540 22.079 9.985 1.00 77.44 185 LEU A C 1
ATOM 1503 O O . LEU A 1 185 ? -20.668 22.356 9.575 1.00 77.44 185 LEU A O 1
ATOM 1507 N N . SER A 1 186 ? -18.985 20.884 9.751 1.00 73.69 186 SER A N 1
ATOM 1508 C CA . SER A 1 186 ? -19.716 19.824 9.044 1.00 73.69 186 SER A CA 1
ATOM 1509 C C . SER A 1 186 ? -20.882 19.284 9.873 1.00 73.69 186 SER A C 1
ATOM 1511 O O . SER A 1 186 ? -21.970 19.117 9.324 1.00 73.69 186 SER A O 1
ATOM 1513 N N . VAL A 1 187 ? -20.690 19.105 11.186 1.00 75.06 187 VAL A N 1
ATOM 1514 C CA . VAL A 1 187 ? -21.738 18.654 12.117 1.00 75.06 187 VAL A CA 1
ATOM 1515 C C . VAL A 1 187 ? -22.878 19.674 12.222 1.00 75.06 187 VAL A C 1
ATOM 1517 O O . VAL A 1 187 ? -24.048 19.293 12.163 1.00 75.06 187 VAL A O 1
ATOM 1520 N N . GLN A 1 188 ? -22.556 20.971 12.306 1.00 76.00 188 GLN A N 1
ATOM 1521 C CA . GLN A 1 188 ? -23.562 22.044 12.331 1.00 76.00 188 GLN A CA 1
ATOM 1522 C C . GLN A 1 188 ? -24.454 22.021 11.083 1.00 76.00 188 GLN A C 1
ATOM 1524 O O . GLN A 1 188 ? -25.680 22.060 11.192 1.00 76.00 188 GLN A O 1
ATOM 1529 N N . ARG A 1 189 ? -23.857 21.854 9.896 1.00 69.62 189 ARG A N 1
ATOM 1530 C CA . ARG A 1 189 ? -24.613 21.774 8.636 1.00 69.62 189 ARG A CA 1
ATOM 1531 C C . ARG A 1 189 ? -25.546 20.569 8.572 1.00 69.62 189 ARG A C 1
ATOM 1533 O O . ARG A 1 189 ? -26.639 20.691 8.028 1.00 69.62 189 ARG A O 1
ATOM 1540 N N . THR A 1 190 ? -25.142 19.416 9.107 1.00 66.88 190 THR A N 1
ATOM 1541 C CA . THR A 1 190 ? -26.027 18.242 9.175 1.00 66.88 190 THR A CA 1
ATOM 1542 C C . THR A 1 190 ? -27.211 18.472 10.112 1.00 66.88 190 THR A C 1
ATOM 1544 O O . THR A 1 190 ? -28.333 18.164 9.727 1.00 66.88 190 THR A O 1
ATOM 1547 N N . SER A 1 191 ? -27.006 19.109 11.272 1.00 68.38 191 SER A N 1
ATOM 1548 C CA . SER A 1 191 ? -28.114 19.429 12.184 1.00 68.38 191 SER A CA 1
ATOM 1549 C C . SER A 1 191 ? -29.090 20.471 11.618 1.00 68.38 191 SER A C 1
ATOM 1551 O O . SER A 1 191 ? -30.297 20.352 11.809 1.00 68.38 191 SER A O 1
ATOM 1553 N N . GLU A 1 192 ? -28.598 21.463 10.871 1.00 70.88 192 GLU A N 1
ATOM 1554 C CA . GLU A 1 192 ? -29.442 22.465 10.199 1.00 70.88 192 GLU A CA 1
ATOM 1555 C C . GLU A 1 192 ? -30.247 21.856 9.033 1.00 70.88 192 GLU A C 1
ATOM 1557 O O . GLU A 1 192 ? -31.397 22.232 8.787 1.00 70.88 192 GLU A O 1
ATOM 1562 N N . ALA A 1 193 ? -29.669 20.883 8.321 1.00 61.53 193 ALA A N 1
ATOM 1563 C CA . ALA A 1 193 ? -30.347 20.154 7.249 1.00 61.53 193 ALA A CA 1
ATOM 1564 C C . ALA A 1 193 ? -31.466 19.234 7.772 1.00 61.53 193 ALA A C 1
ATOM 1566 O O . ALA A 1 193 ? -32.502 19.096 7.123 1.00 61.53 193 ALA A O 1
ATOM 1567 N N . GLU A 1 194 ? -31.285 18.630 8.948 1.00 59.59 194 GLU A N 1
ATOM 1568 C CA . GLU A 1 194 ? -32.317 17.816 9.602 1.00 59.59 194 GLU A CA 1
ATOM 1569 C C . GLU A 1 194 ? -33.483 18.688 10.094 1.00 59.59 194 GLU A C 1
ATOM 1571 O O . GLU A 1 194 ? -34.639 18.377 9.805 1.00 59.59 194 GLU A O 1
ATOM 1576 N N . GLN A 1 195 ? -33.195 19.845 10.700 1.00 58.44 195 GLN A N 1
ATOM 1577 C CA . GLN A 1 195 ? -34.216 20.800 11.162 1.00 58.44 195 GLN A CA 1
ATOM 1578 C C . GLN A 1 195 ? -35.028 21.432 10.020 1.00 58.44 195 GLN A C 1
ATOM 1580 O O . GLN A 1 195 ? -36.218 21.685 10.169 1.00 58.44 195 GLN A O 1
ATOM 1585 N N . THR A 1 196 ? -34.427 21.645 8.848 1.00 55.31 196 THR A N 1
ATOM 1586 C CA . THR A 1 196 ? -35.137 22.174 7.665 1.00 55.31 196 THR A CA 1
ATOM 1587 C C . THR A 1 196 ? -35.920 21.109 6.885 1.00 55.31 196 THR A C 1
ATOM 1589 O O . THR A 1 196 ? -36.643 21.441 5.941 1.00 55.31 196 THR A O 1
ATOM 1592 N N . SER A 1 197 ? -35.813 19.830 7.267 1.00 50.78 197 SER A N 1
ATOM 1593 C CA . SER A 1 197 ? -36.564 18.725 6.657 1.00 50.78 197 SER A CA 1
ATOM 1594 C C . SER A 1 197 ? -37.901 18.419 7.346 1.00 50.78 197 SER A C 1
ATOM 1596 O O . SER A 1 197 ? -38.782 17.851 6.701 1.00 50.78 197 SER A O 1
ATOM 1598 N N . GLU A 1 198 ? -38.091 18.856 8.597 1.00 51.16 198 GLU A N 1
ATOM 1599 C CA . GLU A 1 198 ? -39.350 18.692 9.346 1.00 51.16 198 GLU A CA 1
ATOM 1600 C C . GLU A 1 198 ? -40.432 19.725 8.969 1.00 51.16 198 GLU A C 1
ATOM 1602 O O . GLU A 1 198 ? -41.604 19.515 9.268 1.00 51.16 198 GLU A O 1
ATOM 1607 N N . ASP A 1 199 ? -40.075 20.777 8.223 1.00 47.78 199 ASP A N 1
ATOM 1608 C CA . ASP A 1 199 ? -40.983 21.865 7.814 1.00 47.78 199 ASP A CA 1
ATOM 1609 C C . ASP A 1 199 ? -41.425 21.801 6.334 1.00 47.78 199 ASP A C 1
ATOM 1611 O O . ASP A 1 199 ? -41.897 22.785 5.752 1.00 47.78 199 ASP A O 1
ATOM 1615 N N . LYS A 1 200 ? -41.303 20.638 5.676 1.00 47.28 200 LYS A N 1
ATOM 1616 C CA . LYS A 1 200 ? -41.916 20.433 4.350 1.00 47.28 200 LYS A CA 1
ATOM 1617 C C . LYS A 1 200 ? -43.347 19.900 4.494 1.00 47.28 200 LYS A C 1
ATOM 1619 O O . LYS A 1 200 ? -43.533 18.863 5.130 1.00 47.28 200 LYS A O 1
ATOM 1624 N N . PRO A 1 201 ? -44.362 20.525 3.856 1.00 43.72 201 PRO A N 1
ATOM 1625 C CA . PRO A 1 201 ? -45.707 19.965 3.830 1.00 43.72 201 PRO A CA 1
ATOM 1626 C C . PRO A 1 201 ? -45.661 18.564 3.213 1.00 43.72 201 PRO A C 1
ATOM 1628 O O . PRO A 1 201 ? -45.007 18.348 2.189 1.00 43.72 201 PRO A O 1
ATOM 1631 N N . SER A 1 202 ? -46.335 17.620 3.872 1.00 46.25 202 SER A N 1
ATOM 1632 C CA . SER A 1 202 ? -46.376 16.200 3.520 1.00 46.25 202 SER A CA 1
ATOM 1633 C C . SER A 1 202 ? -46.564 15.999 2.017 1.00 46.25 202 SER A C 1
ATOM 1635 O O . SER A 1 202 ? -47.590 16.391 1.455 1.00 46.25 202 SER A O 1
ATOM 1637 N N . ILE A 1 203 ? -45.579 15.375 1.371 1.00 52.88 203 ILE A N 1
ATOM 1638 C CA . ILE A 1 203 ? -45.685 14.971 -0.030 1.00 52.88 203 ILE A CA 1
ATOM 1639 C C . ILE A 1 203 ? -46.772 13.885 -0.109 1.00 52.88 203 ILE A C 1
ATOM 1641 O O . ILE A 1 203 ? -46.661 12.886 0.608 1.00 52.88 203 ILE A O 1
ATOM 1645 N N . PRO A 1 204 ? -47.818 14.053 -0.939 1.00 44.69 204 PRO A N 1
ATOM 1646 C CA . PRO A 1 204 ? -48.870 13.056 -1.100 1.00 44.69 204 PRO A CA 1
ATOM 1647 C C . PRO A 1 204 ? -48.273 11.723 -1.566 1.00 44.69 204 PRO A C 1
ATOM 1649 O O . PRO A 1 204 ? -47.653 11.651 -2.626 1.00 44.69 204 PRO A O 1
ATOM 1652 N N . GLN A 1 205 ? -48.428 10.672 -0.758 1.00 49.78 205 GLN A N 1
ATOM 1653 C CA . GLN A 1 205 ? -47.794 9.370 -1.004 1.00 49.78 205 GLN A CA 1
ATOM 1654 C C . GLN A 1 205 ? -48.610 8.463 -1.930 1.00 49.78 205 GLN A C 1
ATOM 1656 O O . GLN A 1 205 ? -48.131 7.401 -2.327 1.00 49.78 205 GLN A O 1
ATOM 1661 N N . THR A 1 206 ? -49.821 8.869 -2.318 1.00 51.53 206 THR A N 1
ATOM 1662 C CA . THR A 1 206 ? -50.640 8.115 -3.267 1.00 51.53 206 THR A CA 1
ATOM 1663 C C . THR A 1 206 ? -51.199 9.001 -4.376 1.00 51.53 206 THR A C 1
ATOM 1665 O O . THR A 1 206 ? -51.453 10.191 -4.196 1.00 51.53 206 THR A O 1
ATOM 1668 N N . ALA A 1 207 ? -51.424 8.409 -5.554 1.00 46.03 207 ALA A N 1
ATOM 1669 C CA . ALA A 1 207 ? -51.988 9.109 -6.710 1.00 46.03 207 ALA A CA 1
ATOM 1670 C C . ALA A 1 207 ? -53.385 9.715 -6.437 1.00 46.03 207 ALA A C 1
ATOM 1672 O O . ALA A 1 207 ? -53.774 10.677 -7.098 1.00 46.03 207 ALA A O 1
ATOM 1673 N N . GLY A 1 208 ? -54.120 9.196 -5.441 1.00 45.38 208 GLY A N 1
ATOM 1674 C CA . GLY A 1 208 ? -55.402 9.754 -4.999 1.00 45.38 208 GLY A CA 1
ATOM 1675 C C . GLY A 1 208 ? -55.270 11.124 -4.324 1.00 45.38 208 GLY A C 1
ATOM 1676 O O . GLY A 1 208 ? -56.113 11.996 -4.533 1.00 45.38 208 GLY A O 1
ATOM 1677 N N . ASP A 1 209 ? -54.175 11.355 -3.599 1.00 48.50 209 ASP A N 1
ATOM 1678 C CA . ASP A 1 209 ? -53.936 12.607 -2.874 1.00 48.50 209 ASP A CA 1
ATOM 1679 C C . ASP A 1 209 ? -53.533 13.751 -3.827 1.00 48.50 209 ASP A C 1
ATOM 1681 O O . ASP A 1 209 ? -53.924 14.904 -3.634 1.00 48.50 209 ASP A O 1
ATOM 1685 N N . LEU A 1 210 ? -52.834 13.427 -4.924 1.00 48.69 210 LEU A N 1
ATOM 1686 C CA . LEU A 1 210 ? -52.542 14.373 -6.009 1.00 48.69 210 LEU A CA 1
ATOM 1687 C C . LEU A 1 210 ? -53.820 14.837 -6.729 1.00 48.69 210 LEU A C 1
ATOM 1689 O O . LEU A 1 210 ? -53.939 16.017 -7.063 1.00 48.69 210 LEU A O 1
ATOM 1693 N N . LEU A 1 211 ? -54.797 13.941 -6.919 1.00 48.03 211 LEU A N 1
ATOM 1694 C CA . LEU A 1 211 ? -56.076 14.271 -7.560 1.00 48.03 211 LEU A CA 1
ATOM 1695 C C . LEU A 1 211 ? -56.921 15.223 -6.691 1.00 48.03 211 LEU A C 1
ATOM 1697 O O . LEU A 1 211 ? -57.555 16.145 -7.203 1.00 48.03 211 LEU A O 1
ATOM 1701 N N . LEU A 1 212 ? -56.883 15.044 -5.367 1.00 50.84 212 LEU A N 1
ATOM 1702 C CA . LEU A 1 212 ? -57.584 15.886 -4.390 1.00 50.84 212 LEU A CA 1
ATOM 1703 C C . LEU A 1 212 ? -56.996 17.304 -4.296 1.00 50.84 212 LEU A C 1
ATOM 1705 O O . LEU A 1 212 ? -57.748 18.277 -4.194 1.00 50.84 212 LEU A O 1
ATOM 1709 N N . CYS A 1 213 ? -55.670 17.441 -4.396 1.00 52.50 213 CYS A N 1
ATOM 1710 C CA . CYS A 1 213 ? -55.010 18.745 -4.508 1.00 52.50 213 CYS A CA 1
ATOM 1711 C C . CYS A 1 213 ? -55.373 19.471 -5.813 1.00 52.50 213 CYS A C 1
ATOM 1713 O O . CYS A 1 213 ? -55.638 20.674 -5.782 1.00 52.50 213 CYS A O 1
ATOM 1715 N N . PHE A 1 214 ? -55.463 18.747 -6.933 1.00 51.19 214 PHE A N 1
ATOM 1716 C CA . PHE A 1 214 ? -55.818 19.326 -8.234 1.00 51.19 214 PHE A CA 1
ATOM 1717 C C . PHE A 1 214 ? -57.283 19.794 -8.294 1.00 51.19 214 PHE A C 1
ATOM 1719 O O . PHE A 1 214 ? -57.583 20.863 -8.826 1.00 51.19 214 PHE A O 1
ATOM 1726 N N . LEU A 1 215 ? -58.209 19.035 -7.697 1.00 51.19 215 LEU A N 1
ATOM 1727 C CA . LEU A 1 215 ? -59.629 19.407 -7.645 1.00 51.19 215 LEU A CA 1
ATOM 1728 C C . LEU A 1 215 ? -59.883 20.627 -6.746 1.00 51.19 215 LEU A C 1
ATOM 1730 O O . LEU A 1 215 ? -60.675 21.496 -7.113 1.00 51.19 215 LEU A O 1
ATOM 1734 N N . LYS A 1 216 ? -59.165 20.753 -5.619 1.00 51.56 216 LYS A N 1
ATOM 1735 C CA . LYS A 1 216 ? -59.257 21.930 -4.734 1.00 51.56 216 LYS A CA 1
ATOM 1736 C C . LYS A 1 216 ? -58.802 23.223 -5.414 1.00 51.56 216 LYS A C 1
ATOM 1738 O O . LYS A 1 216 ? -59.440 24.254 -5.214 1.00 51.56 216 LYS A O 1
ATOM 1743 N N . GLN A 1 217 ? -57.749 23.172 -6.232 1.00 54.50 217 GLN A N 1
ATOM 1744 C CA . GLN A 1 217 ? -57.237 24.348 -6.949 1.00 54.50 217 GLN A CA 1
ATOM 1745 C C . GLN A 1 217 ? -58.177 24.824 -8.069 1.00 54.50 217 GLN A C 1
ATOM 1747 O O . GLN A 1 217 ? -58.263 26.023 -8.330 1.00 54.50 217 GLN A O 1
ATOM 1752 N N . ASN A 1 218 ? -58.944 23.917 -8.681 1.00 44.38 218 ASN A N 1
ATOM 1753 C CA . ASN A 1 218 ? -59.917 24.284 -9.714 1.00 44.38 218 ASN A CA 1
ATOM 1754 C C . ASN A 1 218 ? -61.249 24.798 -9.140 1.00 44.38 218 ASN A C 1
ATOM 1756 O O . ASN A 1 218 ? -61.886 25.646 -9.763 1.00 44.38 218 ASN A O 1
ATOM 1760 N N . SER A 1 219 ? -61.650 24.369 -7.935 1.00 45.88 219 SER A N 1
ATOM 1761 C CA . SER A 1 219 ? -62.853 24.899 -7.267 1.00 45.88 219 SER A CA 1
ATOM 1762 C C . SER A 1 219 ? -62.701 26.338 -6.762 1.00 45.88 219 SER A C 1
ATOM 1764 O O . SER A 1 219 ? -63.681 27.075 -6.707 1.00 45.88 219 SER A O 1
ATOM 1766 N N . THR A 1 220 ? -61.482 26.773 -6.431 1.00 47.69 220 THR A N 1
ATOM 1767 C CA . THR A 1 220 ? -61.208 28.156 -6.004 1.00 47.69 220 THR A CA 1
ATOM 1768 C C . THR A 1 220 ? -61.041 29.121 -7.175 1.00 47.69 220 THR A C 1
ATOM 1770 O O . THR A 1 220 ? -61.268 30.315 -7.006 1.00 47.69 220 THR A O 1
ATOM 1773 N N . SER A 1 221 ? -60.716 28.631 -8.376 1.00 45.00 221 SER A N 1
ATOM 1774 C CA . SER A 1 221 ? -60.567 29.480 -9.564 1.00 45.00 221 SER A CA 1
ATOM 1775 C C . SER A 1 221 ? -61.914 29.921 -10.167 1.00 45.00 221 SER A C 1
ATOM 1777 O O . SER A 1 221 ? -62.000 31.012 -10.724 1.00 45.00 221 SER A O 1
ATOM 1779 N N . GLN A 1 222 ? -62.995 29.150 -9.980 1.00 46.66 222 GLN A N 1
ATOM 1780 C CA . GLN A 1 222 ? -64.338 29.531 -10.454 1.00 46.66 222 GLN A CA 1
ATOM 1781 C C . GLN A 1 222 ? -65.113 30.456 -9.497 1.00 46.66 222 GLN A C 1
ATOM 1783 O O . GLN A 1 222 ? -66.090 31.070 -9.912 1.00 46.66 222 GLN A O 1
ATOM 1788 N N . ALA A 1 223 ? -64.659 30.636 -8.251 1.00 48.12 223 ALA A N 1
ATOM 1789 C CA . ALA A 1 223 ? -65.267 31.567 -7.289 1.00 48.12 223 ALA A CA 1
ATOM 1790 C C . ALA A 1 223 ? -64.743 33.019 -7.408 1.00 48.12 223 ALA A C 1
ATOM 1792 O O . ALA A 1 223 ? -65.101 33.881 -6.606 1.00 48.12 223 ALA A O 1
ATOM 1793 N N . HIS A 1 224 ? -63.882 33.304 -8.391 1.00 49.28 224 HIS A N 1
ATOM 1794 C CA . HIS A 1 224 ? -63.362 34.649 -8.681 1.00 49.28 224 HIS A CA 1
ATOM 1795 C C . HIS A 1 224 ? -63.738 35.168 -10.080 1.00 49.28 224 HIS A C 1
ATOM 1797 O O . HIS A 1 224 ? -63.184 36.169 -10.531 1.00 49.28 224 HIS A O 1
ATOM 1803 N N . GLN A 1 225 ? -64.701 34.527 -10.755 1.00 48.53 225 GLN A N 1
ATOM 1804 C CA . GLN A 1 225 ? -65.287 35.017 -12.015 1.00 48.53 225 GLN A CA 1
ATOM 1805 C C . GLN A 1 225 ? -66.828 34.930 -12.068 1.00 48.53 225 GLN A C 1
ATOM 1807 O O . GLN A 1 225 ? -67.396 34.814 -13.153 1.00 48.53 225 GLN A O 1
ATOM 1812 N N . ALA A 1 226 ? -67.513 35.035 -10.926 1.00 42.06 226 ALA A N 1
ATOM 1813 C CA . ALA A 1 226 ? -68.959 35.269 -10.865 1.00 42.06 226 ALA A CA 1
ATOM 1814 C C . ALA A 1 226 ? -69.292 36.282 -9.766 1.00 42.06 226 ALA A C 1
ATOM 1816 O O . ALA A 1 226 ? -68.712 36.143 -8.664 1.00 42.06 226 ALA A O 1
#

Solvent-accessible surface area (backbone atoms only — not comparable to full-atom values): 12549 Å² total; per-residue (Å²): 133,59,74,69,58,55,53,52,51,51,55,49,34,54,48,25,54,76,72,65,37,32,70,64,23,35,57,48,28,51,61,47,21,78,80,38,64,71,35,31,58,55,29,16,50,34,25,44,76,62,68,38,31,71,59,12,38,63,54,26,67,88,42,54,22,50,42,35,30,50,52,39,20,52,28,27,47,75,73,67,38,46,69,61,16,50,53,36,48,47,36,53,76,69,67,67,45,46,85,75,83,67,88,50,72,75,63,49,75,66,61,54,64,80,83,59,45,38,62,55,28,29,54,49,10,53,45,30,38,78,70,71,37,46,74,65,9,52,55,26,34,50,59,10,30,76,75,38,69,86,67,52,93,49,61,69,62,28,57,78,67,75,44,84,70,77,58,77,83,42,66,83,38,69,68,52,43,52,50,51,52,53,50,53,52,53,53,51,53,53,55,54,54,54,63,63,59,76,76,58,80,81,75,68,88,44,79,68,50,55,51,55,54,54,53,55,58,55,61,60,61,62,68,76,77,115

pLDDT: mean 81.89, std 17.09, range [42.06, 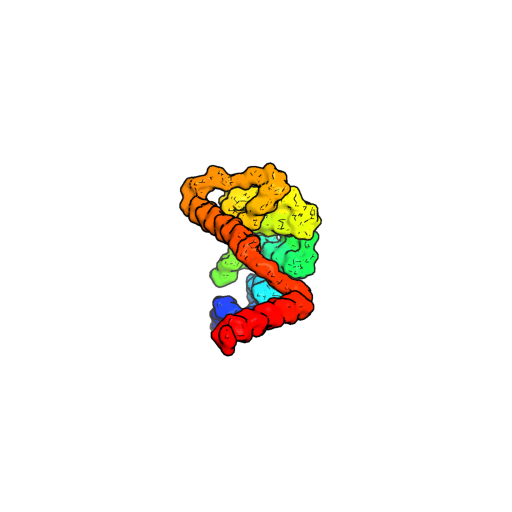98.5]

Nearest PDB structures (foldseek):
  3kae-assembly2_B  TM=9.469E-01  e=4.772E-10  Encephalitozoon cuniculi
  3kae-assembly1_A  TM=8.258E-01  e=1.266E-09  Encephalitozoon cuniculi
  3kae-assembly2_D  TM=8.429E-01  e=3.198E-09  Encephalitozoon cuniculi
  7qij-assembly2_MC  TM=7.934E-01  e=4.765E+00  Yersinia enterocolitica
  4dat-assembly1_A-2  TM=2.791E-01  e=1.277E+00  Homo sapiens

Mean predicted aligned error: 12.05 Å